Protein AF-A0A257AKI6-F1 (afdb_monomer_lite)

Sequence (341 aa):
MKEGALSKYMDMQNKNEVYEANFSKIDEIPMLLRESERMDKILLARGKKWIKIVGNIFSFRNILKLFKLSGKRQLIEKLSEDVRIKPEVLEGSLNEYYPRKLHISQLPVPKYYKEDAGPYLTTSIVTAKDPDTGFQNFSFHRILLKEEFGVIRIVEGRHLHQIYRKYQKKGKDMPVIIGIGWEPILQISAAMRPSYGVSELEIAGGLMGRPVPVIKDSDIMIPVSGEIVLKGYIKIDRYDDEWMTDILQLRDRKRRQPLFEIEEIRGVENPLFQVLLPGGQEHKNLMGIPVLPKIWNELQNQGIQVEDIHLTGGSGGWLHVAVAIEKLRDTDGKTTILSVF

Radius of gyration: 19.85 Å; chains: 1; bounding box: 50×42×60 Å

Secondary structure (DSSP, 8-state):
----HHHHHHHTS-GGGEEEEEESSGGGHHHHHHHHHHTT-EEEEEESSSPEEEE-TT-HHHHHHHHT-SSHHHHHHHHH-----PPEE-SS-HHHHS-EEE-GGGS-----STTSSS-EEEEEEEEEE-TTT--EEEEEEEEEE-SSEEEE---TTSHHHHHHHHHHHHT--EEEEEEES--HHHHHHHHS-PPTT--HHHHHHHHHTSPPEEEEETTEEEETT-SEEEEEEEEEEEEEEE--B-TTSPBPPPEEEEEEEEEEEEE-SS-EEE---TTSHHHHHHHHGGGHHHHHHHHHHTT-EEEEEEE-GGGTTTS-EEEEEE--STTHHHHHHHHH-

Structure (mmCIF, N/CA/C/O backbone):
data_AF-A0A257AKI6-F1
#
_entry.id   AF-A0A257AKI6-F1
#
loop_
_atom_site.group_PDB
_atom_site.id
_atom_site.type_symbol
_atom_site.label_atom_id
_atom_site.label_alt_id
_atom_site.label_comp_id
_atom_site.label_asym_id
_atom_site.label_entity_id
_atom_site.label_seq_id
_atom_site.pdbx_PDB_ins_code
_atom_site.Cartn_x
_atom_site.Cartn_y
_atom_site.Cartn_z
_atom_site.occupancy
_atom_site.B_iso_or_equiv
_atom_site.auth_seq_id
_atom_site.auth_comp_id
_atom_site.auth_asym_id
_atom_site.auth_atom_id
_atom_site.pdbx_PDB_model_num
ATOM 1 N N . MET A 1 1 ? 4.124 -8.589 24.385 1.00 54.81 1 MET A N 1
ATOM 2 C CA . MET A 1 1 ? 3.132 -7.696 23.743 1.00 54.81 1 MET A CA 1
ATOM 3 C C . MET A 1 1 ? 3.179 -7.947 22.248 1.00 54.81 1 MET A C 1
ATOM 5 O O . MET A 1 1 ? 4.273 -8.161 21.740 1.00 54.81 1 MET A O 1
ATOM 9 N N . LYS A 1 2 ? 2.034 -8.006 21.557 1.00 71.00 2 LYS A N 1
ATOM 10 C CA . LYS A 1 2 ? 2.044 -8.123 20.094 1.00 71.00 2 LYS A CA 1
ATOM 11 C C . LYS A 1 2 ? 2.416 -6.765 19.513 1.00 71.00 2 LYS A C 1
ATOM 13 O O . LYS A 1 2 ? 1.755 -5.770 19.788 1.00 71.00 2 LYS A O 1
ATOM 18 N N . GLU A 1 3 ? 3.526 -6.742 18.797 1.00 84.50 3 GLU A N 1
ATOM 19 C CA . GLU A 1 3 ? 4.102 -5.559 18.172 1.00 84.50 3 GLU A CA 1
ATOM 20 C C . GLU A 1 3 ? 3.913 -5.651 16.655 1.00 84.50 3 GLU A C 1
ATOM 22 O O . GLU A 1 3 ? 4.131 -6.724 16.074 1.00 84.50 3 GLU A O 1
ATOM 27 N N . GLY A 1 4 ? 3.502 -4.544 16.032 1.00 88.81 4 GLY A N 1
ATOM 28 C CA . GLY A 1 4 ? 3.275 -4.466 14.592 1.00 88.81 4 GLY A CA 1
ATOM 29 C C . GLY A 1 4 ? 4.577 -4.550 13.790 1.00 88.81 4 GLY A C 1
ATOM 30 O O . GLY A 1 4 ? 5.669 -4.277 14.293 1.00 88.81 4 GLY A O 1
ATOM 31 N N . ALA A 1 5 ? 4.492 -4.973 12.527 1.00 90.19 5 ALA A N 1
ATOM 32 C CA . ALA A 1 5 ? 5.667 -5.125 11.668 1.00 90.19 5 ALA A CA 1
ATOM 33 C C . ALA A 1 5 ? 6.364 -3.800 11.406 1.00 90.19 5 ALA A C 1
ATOM 35 O O . ALA A 1 5 ? 7.581 -3.788 11.239 1.00 90.19 5 ALA A O 1
ATOM 36 N N . LEU A 1 6 ? 5.614 -2.702 11.343 1.00 92.38 6 LEU A N 1
ATOM 37 C CA . LEU A 1 6 ? 6.208 -1.406 11.079 1.00 92.38 6 LEU A CA 1
ATOM 38 C C . LEU A 1 6 ? 6.980 -0.896 12.298 1.00 92.38 6 LEU A C 1
ATOM 40 O O . LEU A 1 6 ? 8.058 -0.341 12.133 1.00 92.38 6 LEU A O 1
ATOM 44 N N . SER A 1 7 ? 6.493 -1.167 13.507 1.00 93.38 7 SER A N 1
ATOM 45 C CA . SER A 1 7 ? 7.198 -0.917 14.767 1.00 93.38 7 SER A CA 1
ATOM 46 C C . SER A 1 7 ? 8.514 -1.697 14.814 1.00 93.38 7 SER A C 1
ATOM 48 O O . SER A 1 7 ? 9.576 -1.092 14.939 1.00 93.38 7 SER A O 1
ATOM 50 N N . LYS A 1 8 ? 8.476 -3.005 14.519 1.00 92.94 8 LYS A N 1
ATOM 51 C CA . LYS A 1 8 ? 9.690 -3.834 14.392 1.00 92.94 8 LYS A CA 1
ATOM 52 C C . LYS A 1 8 ? 10.643 -3.323 13.315 1.00 92.94 8 LYS A C 1
ATOM 54 O O . LYS A 1 8 ? 11.855 -3.324 13.502 1.00 92.94 8 LYS A O 1
ATOM 59 N N . TYR A 1 9 ? 10.107 -2.890 12.174 1.00 93.56 9 TYR A N 1
ATOM 60 C CA . TYR A 1 9 ? 10.905 -2.304 11.102 1.00 93.56 9 TYR A CA 1
ATOM 61 C C . TYR A 1 9 ? 11.599 -1.020 11.564 1.00 93.56 9 TYR A C 1
ATOM 63 O O . TYR A 1 9 ? 12.777 -0.840 11.261 1.00 93.56 9 TYR A O 1
ATOM 71 N N . MET A 1 10 ? 10.903 -0.158 12.312 1.00 94.56 10 MET A N 1
ATOM 72 C CA . MET A 1 10 ? 11.463 1.075 12.867 1.00 94.56 10 MET A CA 1
ATOM 73 C C . MET A 1 10 ? 12.567 0.805 13.892 1.00 94.56 10 MET A C 1
ATOM 75 O O . MET A 1 10 ? 13.584 1.494 13.861 1.00 94.56 10 MET A O 1
ATOM 79 N N . ASP A 1 11 ? 12.419 -0.224 14.727 1.00 92.25 11 ASP A N 1
ATOM 80 C CA . ASP A 1 11 ? 13.434 -0.628 15.710 1.00 92.25 11 ASP A CA 1
ATOM 81 C C . ASP A 1 11 ? 14.745 -1.105 15.065 1.00 92.25 11 ASP A C 1
ATOM 83 O O . ASP A 1 11 ? 15.816 -1.007 15.665 1.00 92.25 11 ASP A O 1
ATOM 87 N N . MET A 1 12 ? 14.684 -1.579 13.818 1.00 91.50 12 MET A N 1
ATOM 88 C CA . MET A 1 12 ? 15.859 -1.977 13.038 1.00 91.50 12 MET A CA 1
ATOM 89 C C . MET A 1 12 ? 16.562 -0.801 12.338 1.00 91.50 12 MET A C 1
ATOM 91 O O . MET A 1 12 ? 17.633 -1.002 11.761 1.00 91.50 12 MET A O 1
ATOM 95 N N . GLN A 1 13 ? 15.982 0.405 12.330 1.00 93.38 13 GLN A N 1
ATOM 96 C CA . GLN A 1 13 ? 16.559 1.541 11.607 1.00 93.38 13 GLN A CA 1
ATOM 97 C C . GLN A 1 13 ? 17.661 2.235 12.409 1.00 93.38 13 GLN A C 1
ATOM 99 O O . GLN A 1 13 ? 17.563 2.454 13.617 1.00 93.38 13 GLN A O 1
ATOM 104 N N . ASN A 1 14 ? 18.704 2.682 11.707 1.00 92.06 14 ASN A N 1
ATOM 105 C CA . ASN A 1 14 ? 19.710 3.554 12.304 1.00 92.06 14 ASN A CA 1
ATOM 106 C C . ASN A 1 14 ? 19.086 4.910 12.655 1.00 92.06 14 ASN A C 1
ATOM 108 O O . ASN A 1 14 ? 18.425 5.523 11.819 1.00 92.06 14 ASN A O 1
ATOM 112 N N . LYS A 1 15 ? 19.397 5.460 13.836 1.00 89.88 15 LYS A N 1
ATOM 113 C CA . LYS A 1 15 ? 18.887 6.782 14.262 1.00 89.88 15 LYS A CA 1
ATOM 114 C C . LYS A 1 15 ? 19.169 7.902 13.254 1.00 89.88 15 LYS A C 1
ATOM 116 O O . LYS A 1 15 ? 18.351 8.795 13.083 1.00 89.88 15 LYS A O 1
ATOM 121 N N . ASN A 1 16 ? 20.299 7.842 12.547 1.00 93.06 16 ASN A N 1
ATOM 122 C CA . ASN A 1 16 ? 20.655 8.840 11.533 1.00 93.06 16 ASN A CA 1
ATOM 123 C C . ASN A 1 16 ? 19.755 8.796 10.286 1.00 93.06 16 ASN A C 1
ATOM 125 O O . ASN A 1 16 ? 19.699 9.782 9.553 1.00 93.06 16 ASN A O 1
ATOM 129 N N . GLU A 1 17 ? 19.046 7.691 10.059 1.00 94.25 17 GLU A N 1
ATOM 130 C CA . GLU A 1 17 ? 18.147 7.467 8.919 1.00 94.25 17 GLU A CA 1
ATOM 131 C C . GLU A 1 17 ? 16.695 7.845 9.232 1.00 94.25 17 GLU A C 1
ATOM 133 O O . GLU A 1 17 ? 15.853 7.862 8.333 1.00 94.25 17 GLU A O 1
ATOM 138 N N . VAL A 1 18 ? 16.412 8.187 10.491 1.00 97.62 18 VAL A N 1
ATOM 139 C CA . VAL A 1 18 ? 15.093 8.588 10.970 1.00 97.62 18 VAL A CA 1
ATOM 140 C C . VAL A 1 18 ? 15.100 10.085 11.272 1.00 97.62 18 VAL A C 1
ATOM 142 O O . VAL A 1 18 ? 16.004 10.619 11.915 1.00 97.62 18 VAL A O 1
ATOM 145 N N . TYR A 1 19 ? 14.090 10.786 10.774 1.00 98.00 19 TYR A N 1
ATOM 146 C CA . TYR A 1 19 ? 13.766 12.150 11.153 1.00 98.00 19 TYR A CA 1
ATOM 147 C C . TYR A 1 19 ? 12.660 12.103 12.208 1.00 98.00 19 TYR A C 1
ATOM 149 O O . TYR A 1 19 ? 11.496 11.841 11.897 1.00 98.00 19 TYR A O 1
ATOM 157 N N . GLU A 1 20 ? 13.043 12.317 13.466 1.00 97.69 20 GLU A N 1
ATOM 158 C CA . GLU A 1 20 ? 12.093 12.419 14.571 1.00 97.69 20 GLU A CA 1
ATOM 159 C C . GLU A 1 20 ? 11.522 13.836 14.662 1.00 97.69 20 GLU A C 1
ATOM 161 O O . GLU A 1 20 ? 12.267 14.815 14.731 1.00 97.69 20 GLU A O 1
ATOM 166 N N . ALA A 1 21 ? 10.195 13.942 14.696 1.00 97.81 21 ALA A N 1
ATOM 167 C CA . ALA A 1 21 ? 9.491 15.217 14.755 1.00 97.81 21 ALA A CA 1
ATOM 168 C C . ALA A 1 21 ? 8.314 15.185 15.738 1.00 97.81 21 ALA A C 1
ATOM 170 O O . ALA A 1 21 ? 7.851 14.130 16.181 1.00 97.81 21 ALA A O 1
ATOM 171 N N . ASN A 1 22 ? 7.790 16.365 16.058 1.00 97.31 22 ASN A N 1
ATOM 172 C CA . ASN A 1 22 ? 6.522 16.515 16.761 1.00 97.31 22 ASN A CA 1
ATOM 173 C C . ASN A 1 22 ? 5.585 17.375 15.917 1.00 97.31 22 ASN A C 1
ATOM 175 O O . ASN A 1 22 ? 6.050 18.274 15.223 1.00 97.31 22 ASN A O 1
ATOM 179 N N . PHE A 1 23 ? 4.281 17.129 16.015 1.00 96.31 23 PHE A N 1
ATOM 180 C CA . PHE A 1 23 ? 3.265 17.972 15.388 1.00 96.31 23 PHE A CA 1
ATOM 181 C C . PHE A 1 23 ? 2.175 18.345 16.389 1.00 96.31 23 PHE A C 1
ATOM 183 O O . PHE A 1 23 ? 1.808 17.558 17.271 1.00 96.31 23 PHE A O 1
ATOM 190 N N . SER A 1 24 ? 1.656 19.565 16.257 1.00 94.62 24 SER A N 1
ATOM 191 C CA . SER A 1 24 ? 0.560 20.062 17.102 1.00 94.62 24 SER A CA 1
ATOM 192 C C . SER A 1 24 ? -0.791 19.990 16.399 1.00 94.62 24 SER A C 1
ATOM 194 O O . SER A 1 24 ? -1.814 19.800 17.061 1.00 94.62 24 SER A O 1
ATOM 196 N N . LYS A 1 25 ? -0.799 20.107 15.069 1.00 95.06 25 LYS A N 1
ATOM 197 C CA . LYS A 1 25 ? -1.972 19.965 14.202 1.00 95.06 25 LYS A CA 1
ATOM 198 C C . LYS A 1 25 ? -1.713 18.902 13.139 1.00 95.06 25 LYS A C 1
ATOM 200 O O . LYS A 1 25 ? -0.609 18.793 12.620 1.00 95.06 25 LYS A O 1
ATOM 205 N N . ILE A 1 26 ? -2.753 18.149 12.786 1.00 95.31 26 ILE A N 1
ATOM 206 C CA . ILE A 1 26 ? -2.694 17.126 11.730 1.00 95.31 26 ILE A CA 1
ATOM 207 C C . ILE A 1 26 ? -2.246 17.730 10.382 1.00 95.31 26 ILE A C 1
ATOM 209 O O . ILE A 1 26 ? -1.505 17.092 9.641 1.00 95.31 26 ILE A O 1
ATOM 213 N N . ASP A 1 27 ? -2.623 18.977 10.093 1.00 94.75 27 ASP A N 1
ATOM 214 C CA . ASP A 1 27 ? -2.279 19.660 8.836 1.00 94.75 27 ASP A CA 1
ATOM 215 C C . ASP A 1 27 ? -0.772 19.960 8.680 1.00 94.75 27 ASP A C 1
ATOM 217 O O . ASP A 1 27 ? -0.329 20.339 7.600 1.00 94.75 27 ASP A O 1
ATOM 221 N N . GLU A 1 28 ? 0.038 19.772 9.730 1.00 96.94 28 GLU A N 1
ATOM 222 C CA . GLU A 1 28 ? 1.505 19.882 9.665 1.00 96.94 28 GLU A CA 1
ATOM 223 C C . GLU A 1 28 ? 2.150 18.624 9.044 1.00 96.94 28 GLU A C 1
ATOM 225 O O . GLU A 1 28 ? 3.264 18.682 8.521 1.00 96.94 28 GLU A O 1
ATOM 230 N N . ILE A 1 29 ? 1.450 17.481 9.058 1.00 98.00 29 ILE A N 1
ATOM 231 C CA . ILE A 1 29 ? 1.978 16.179 8.616 1.00 98.00 29 ILE A CA 1
ATOM 232 C C . ILE A 1 29 ? 2.487 16.200 7.162 1.00 98.00 29 ILE A C 1
ATOM 234 O O . ILE A 1 29 ? 3.593 15.706 6.928 1.00 98.00 29 ILE A O 1
ATOM 238 N N . PRO A 1 30 ? 1.768 16.774 6.172 1.00 97.81 30 PRO A N 1
ATOM 239 C CA . PRO A 1 30 ? 2.257 16.827 4.793 1.00 97.81 30 PRO A CA 1
ATOM 240 C C . PRO A 1 30 ? 3.581 17.589 4.647 1.00 97.81 30 PRO A C 1
ATOM 242 O O . PRO A 1 30 ? 4.422 17.209 3.830 1.00 97.81 30 PRO A O 1
ATOM 245 N N . MET A 1 31 ? 3.800 18.632 5.458 1.00 97.75 31 MET A N 1
ATOM 246 C CA . MET A 1 31 ? 5.064 19.374 5.466 1.00 97.75 31 MET A CA 1
ATOM 247 C C . MET A 1 31 ? 6.199 18.530 6.046 1.00 97.75 31 MET A C 1
ATOM 249 O O . MET A 1 31 ? 7.247 18.425 5.414 1.00 97.75 31 MET A O 1
ATOM 253 N N . LEU A 1 32 ? 5.969 17.847 7.172 1.00 98.31 32 LEU A N 1
ATOM 254 C CA . LEU A 1 32 ? 6.959 16.945 7.777 1.00 98.31 32 LEU A CA 1
ATOM 255 C C . LEU A 1 32 ? 7.347 15.790 6.839 1.00 98.31 32 LEU A C 1
ATOM 257 O O . LEU A 1 32 ? 8.514 15.396 6.764 1.00 98.31 32 LEU A O 1
ATOM 261 N N . LEU A 1 33 ? 6.382 15.262 6.079 1.00 98.06 33 LEU A N 1
ATOM 262 C CA . LEU A 1 33 ? 6.648 14.274 5.032 1.00 98.06 33 LEU A CA 1
ATOM 263 C C . LEU A 1 33 ? 7.533 14.855 3.928 1.00 98.06 33 LEU A C 1
ATOM 265 O O . LEU A 1 33 ? 8.487 14.212 3.502 1.00 98.06 33 LEU A O 1
ATOM 269 N N . ARG A 1 34 ? 7.269 16.086 3.481 1.00 97.31 34 ARG A N 1
ATOM 270 C CA . ARG A 1 34 ? 8.105 16.731 2.462 1.00 97.31 34 ARG A CA 1
ATOM 271 C C . ARG A 1 34 ? 9.520 17.018 2.969 1.00 97.31 34 ARG A C 1
ATOM 273 O O . ARG A 1 34 ? 10.477 16.883 2.211 1.00 97.31 34 ARG A O 1
ATOM 280 N N . GLU A 1 35 ? 9.662 17.428 4.223 1.00 97.81 35 GLU A N 1
ATOM 281 C CA . GLU A 1 35 ? 10.958 17.711 4.844 1.00 97.81 35 GLU A CA 1
ATOM 282 C C . GLU A 1 35 ? 11.801 16.445 4.999 1.00 97.81 35 GLU A C 1
ATOM 284 O O . GLU A 1 35 ? 12.939 16.414 4.537 1.00 97.81 35 GLU A O 1
ATOM 289 N N . SER A 1 36 ? 11.232 15.379 5.566 1.00 97.69 36 SER A N 1
ATOM 290 C CA . SER A 1 36 ? 11.922 14.086 5.699 1.00 97.69 36 SER A CA 1
ATOM 291 C C . SER A 1 36 ? 12.304 13.472 4.350 1.00 97.69 36 SER A C 1
ATOM 293 O O . SER A 1 36 ? 13.397 12.924 4.218 1.00 97.69 36 SER A O 1
ATOM 295 N N . GLU A 1 37 ? 11.464 13.633 3.325 1.00 95.44 37 GLU A N 1
ATOM 296 C CA . GLU A 1 37 ? 11.769 13.209 1.955 1.00 95.44 37 GLU A CA 1
ATOM 297 C C . GLU A 1 37 ? 13.006 13.931 1.400 1.00 95.44 37 GLU A C 1
ATOM 299 O O . GLU A 1 37 ? 13.898 13.287 0.852 1.00 95.44 37 GLU A O 1
ATOM 304 N N . ARG A 1 38 ? 13.110 15.255 1.591 1.00 95.81 38 ARG A N 1
ATOM 305 C CA . ARG A 1 38 ? 14.289 16.043 1.174 1.00 95.81 38 ARG A CA 1
ATOM 306 C C . ARG A 1 38 ? 15.570 15.628 1.898 1.00 95.81 38 ARG A C 1
ATOM 308 O O . ARG A 1 38 ? 16.656 15.837 1.367 1.00 95.81 38 ARG A O 1
ATOM 315 N N . MET A 1 39 ? 15.443 15.065 3.097 1.00 95.69 39 MET A N 1
ATOM 316 C CA . MET A 1 39 ? 16.563 14.540 3.878 1.00 95.69 39 MET A CA 1
ATOM 317 C C . MET A 1 39 ? 16.919 13.086 3.521 1.00 95.69 39 MET A C 1
ATOM 319 O O . MET A 1 39 ? 17.892 12.574 4.071 1.00 95.69 39 MET A O 1
ATOM 323 N N . ASP A 1 40 ? 16.141 12.412 2.660 1.00 95.00 40 ASP A N 1
ATOM 324 C CA . ASP A 1 40 ? 16.186 10.953 2.447 1.00 95.00 40 ASP A CA 1
ATOM 325 C C . ASP A 1 40 ? 16.136 10.181 3.784 1.00 95.00 40 ASP A C 1
ATOM 327 O O . ASP A 1 40 ? 16.962 9.309 4.089 1.00 95.00 40 ASP A O 1
ATOM 331 N N . LYS A 1 41 ? 15.168 10.553 4.632 1.00 97.31 41 LYS A N 1
ATOM 332 C CA . LYS A 1 41 ? 14.932 9.949 5.949 1.00 97.31 41 LYS A CA 1
ATOM 333 C C . LYS A 1 41 ? 13.503 9.454 6.099 1.00 97.31 41 LYS A C 1
ATOM 335 O O . LYS A 1 41 ? 12.565 10.017 5.539 1.00 97.31 41 LYS A O 1
ATOM 340 N N . ILE A 1 42 ? 13.353 8.427 6.926 1.00 98.06 42 ILE A N 1
ATOM 341 C CA . ILE A 1 42 ? 12.050 7.954 7.386 1.00 98.06 42 ILE A CA 1
ATOM 342 C C . ILE A 1 42 ? 11.509 8.973 8.388 1.00 98.06 42 ILE A C 1
ATOM 344 O O . ILE A 1 42 ? 12.216 9.351 9.320 1.00 98.06 42 ILE A O 1
ATOM 348 N N . LEU A 1 43 ? 10.267 9.417 8.224 1.00 98.50 43 LEU A N 1
ATOM 349 C CA . LEU A 1 43 ? 9.604 10.260 9.216 1.00 98.50 43 LEU A CA 1
ATOM 350 C C . LEU A 1 43 ? 9.125 9.395 10.381 1.00 98.50 43 LEU A C 1
ATOM 352 O O . LEU A 1 43 ? 8.423 8.415 10.153 1.00 98.50 43 LEU A O 1
ATOM 356 N N . LEU A 1 44 ? 9.407 9.810 11.614 1.00 98.25 44 LEU A N 1
ATOM 357 C CA . LEU A 1 44 ? 8.719 9.331 12.811 1.00 98.25 44 LEU A CA 1
ATOM 358 C C . LEU A 1 44 ? 8.222 10.544 13.597 1.00 98.25 44 LEU A C 1
ATOM 360 O O . LEU A 1 44 ? 9.012 11.233 14.239 1.00 98.25 44 LEU A O 1
ATOM 364 N N . ALA A 1 45 ? 6.919 10.820 13.558 1.00 97.94 45 ALA A N 1
ATOM 365 C CA . ALA A 1 45 ? 6.370 12.019 14.188 1.00 97.94 45 ALA A CA 1
ATOM 366 C C . ALA A 1 45 ? 5.372 11.705 15.302 1.00 97.94 45 ALA A C 1
ATOM 368 O O . ALA A 1 45 ? 4.560 10.780 15.207 1.00 97.94 45 ALA A O 1
ATOM 369 N N . ARG A 1 46 ? 5.420 12.497 16.375 1.00 96.56 46 ARG A N 1
ATOM 370 C CA . ARG A 1 46 ? 4.560 12.331 17.552 1.00 96.56 46 ARG A CA 1
ATOM 371 C C . ARG A 1 46 ? 3.619 13.520 17.709 1.00 96.56 46 ARG A C 1
ATOM 373 O O . ARG A 1 46 ? 4.043 14.672 17.692 1.00 96.56 46 ARG A O 1
ATOM 380 N N . GLY A 1 47 ? 2.343 13.227 17.920 1.00 91.75 47 GLY A N 1
ATOM 381 C CA . GLY A 1 47 ? 1.338 14.210 18.306 1.00 91.75 47 GLY A CA 1
ATOM 382 C C . GLY A 1 47 ? 0.778 13.873 19.685 1.00 91.75 47 GLY A C 1
ATOM 383 O O . GLY A 1 47 ? 0.666 12.703 20.039 1.00 91.75 47 GLY A O 1
ATOM 384 N N . LYS A 1 48 ? 0.416 14.879 20.491 1.00 85.94 48 LYS A N 1
ATOM 385 C CA . LYS A 1 48 ? -0.012 14.656 21.891 1.00 85.94 48 LYS A CA 1
ATOM 386 C C . LYS A 1 48 ? -1.286 13.813 22.032 1.00 85.94 48 LYS A C 1
ATOM 388 O O . LYS A 1 48 ? -1.450 13.135 23.038 1.00 85.94 48 LYS A O 1
ATOM 393 N N . LYS A 1 49 ? -2.204 13.908 21.065 1.00 89.44 49 LYS A N 1
ATOM 394 C CA . LYS A 1 49 ? -3.542 13.288 21.116 1.00 89.44 49 LYS A CA 1
ATOM 395 C C . LYS A 1 49 ? -3.717 12.121 20.145 1.00 89.44 49 LYS A C 1
ATOM 397 O O . LYS A 1 49 ? -4.756 11.469 20.168 1.00 89.44 49 LYS A O 1
ATOM 402 N N . TRP A 1 50 ? -2.729 11.885 19.289 1.00 93.31 50 TRP A N 1
ATOM 403 C CA . TRP A 1 50 ? -2.851 10.983 18.154 1.00 93.31 50 TRP A CA 1
ATOM 404 C C . TRP A 1 50 ? -1.856 9.844 18.250 1.00 93.31 50 TRP A C 1
ATOM 406 O O . TRP A 1 50 ? -0.826 9.936 18.919 1.00 93.31 50 TRP A O 1
ATOM 416 N N . ILE A 1 51 ? -2.171 8.772 17.534 1.00 95.88 51 ILE A N 1
ATOM 417 C CA . ILE A 1 51 ? -1.219 7.701 17.269 1.00 95.88 51 ILE A CA 1
ATOM 418 C C . ILE A 1 51 ? 0.025 8.301 16.587 1.00 95.88 51 ILE A C 1
ATOM 420 O O . ILE A 1 51 ? -0.078 9.263 15.823 1.00 95.88 51 ILE A O 1
ATOM 424 N N . LYS A 1 52 ? 1.215 7.770 16.892 1.00 96.94 52 LYS A N 1
ATOM 425 C CA . LYS A 1 52 ? 2.453 8.213 16.233 1.00 96.94 52 LYS A CA 1
ATOM 426 C C . LYS A 1 52 ? 2.366 7.915 14.742 1.00 96.94 52 LYS A C 1
ATOM 428 O O . LYS A 1 52 ? 1.859 6.862 14.363 1.00 96.94 52 LYS A O 1
ATOM 433 N N . ILE A 1 53 ? 2.894 8.808 13.916 1.00 97.94 53 ILE A N 1
ATOM 434 C CA . ILE A 1 53 ? 2.930 8.598 12.472 1.00 97.94 53 ILE A CA 1
ATOM 435 C C . ILE A 1 53 ? 4.302 8.157 12.001 1.00 97.94 53 ILE A C 1
ATOM 437 O O . ILE A 1 53 ? 5.324 8.526 12.583 1.00 97.94 53 ILE A O 1
ATOM 441 N N . VAL A 1 54 ? 4.301 7.424 10.899 1.00 98.19 54 VAL A N 1
ATOM 442 C CA . VAL A 1 54 ? 5.502 7.030 10.169 1.00 98.19 54 VAL A CA 1
ATOM 443 C C . VAL A 1 54 ? 5.257 7.180 8.672 1.00 98.19 54 VAL A C 1
ATOM 445 O O . VAL A 1 54 ? 4.155 6.919 8.199 1.00 98.19 54 VAL A O 1
ATOM 448 N N . GLY A 1 55 ? 6.256 7.619 7.918 1.00 97.75 55 GLY A N 1
ATOM 449 C CA . GLY A 1 55 ? 6.148 7.774 6.466 1.00 97.75 55 GLY A CA 1
ATOM 450 C C . GLY A 1 55 ? 7.512 7.848 5.800 1.00 97.75 55 GLY A C 1
ATOM 451 O O . GLY A 1 55 ? 8.533 7.862 6.489 1.00 97.75 55 GLY A O 1
ATOM 452 N N . ASN A 1 56 ? 7.543 7.893 4.469 1.00 97.06 56 ASN A N 1
ATOM 453 C CA . ASN A 1 56 ? 8.772 7.828 3.672 1.00 97.06 56 ASN A CA 1
ATOM 454 C C . ASN A 1 56 ? 9.602 6.558 3.935 1.00 97.06 56 ASN A C 1
ATOM 456 O O . ASN A 1 56 ? 10.835 6.581 3.894 1.00 97.06 56 ASN A O 1
ATOM 460 N N . ILE A 1 57 ? 8.937 5.427 4.185 1.00 96.50 57 ILE A N 1
ATOM 461 C CA . ILE A 1 57 ? 9.611 4.141 4.395 1.00 96.50 57 ILE A CA 1
ATOM 462 C C . ILE A 1 57 ? 10.073 3.525 3.072 1.00 96.50 57 ILE A C 1
ATOM 464 O O . ILE A 1 57 ? 11.090 2.839 3.053 1.00 96.50 57 ILE A O 1
ATOM 468 N N . PHE A 1 58 ? 9.417 3.845 1.951 1.00 96.81 58 PHE A N 1
ATOM 469 C CA . PHE A 1 58 ? 9.778 3.339 0.619 1.00 96.81 58 PHE A CA 1
ATOM 470 C C . PHE A 1 58 ? 10.598 4.324 -0.226 1.00 96.81 58 PHE A C 1
ATOM 472 O O . PHE A 1 58 ? 10.330 4.535 -1.414 1.00 96.81 58 PHE A O 1
ATOM 479 N N . SER A 1 59 ? 11.647 4.920 0.351 1.00 94.88 59 SER A N 1
ATOM 480 C CA . SER A 1 59 ? 12.708 5.510 -0.476 1.00 94.88 59 SER A CA 1
ATOM 481 C C . SER A 1 59 ? 13.443 4.404 -1.252 1.00 94.88 59 SER A C 1
ATOM 483 O O . SER A 1 59 ? 13.468 3.248 -0.825 1.00 94.88 59 SER A O 1
ATOM 485 N N . PHE A 1 60 ? 14.050 4.727 -2.400 1.00 94.00 60 PHE A N 1
ATOM 486 C CA . PHE A 1 60 ? 14.744 3.721 -3.218 1.00 94.00 60 PHE A CA 1
AT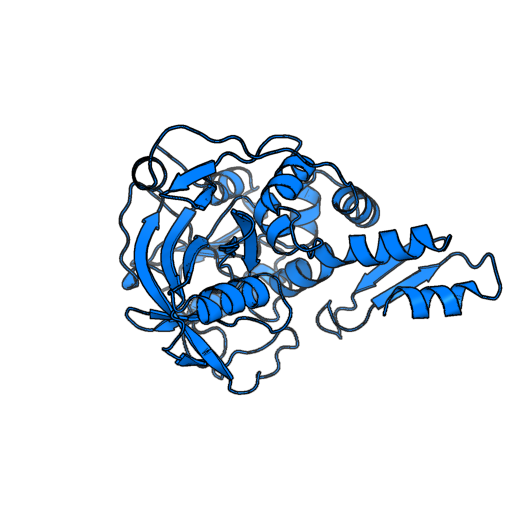OM 487 C C . PHE A 1 60 ? 15.845 3.006 -2.417 1.00 94.00 60 PHE A C 1
ATOM 489 O O . PHE A 1 60 ? 15.951 1.781 -2.447 1.00 94.00 60 PHE A O 1
ATOM 496 N N . ARG A 1 61 ? 16.595 3.769 -1.610 1.00 94.56 61 ARG A N 1
ATOM 497 C CA . ARG A 1 61 ? 17.599 3.250 -0.675 1.00 94.56 61 ARG A CA 1
ATOM 498 C C . ARG A 1 61 ? 16.993 2.258 0.319 1.00 94.56 61 ARG A C 1
ATOM 500 O O . ARG A 1 61 ? 17.567 1.199 0.557 1.00 94.56 61 ARG A O 1
ATOM 507 N N . ASN A 1 62 ? 15.850 2.596 0.908 1.00 95.38 62 ASN A N 1
ATOM 508 C CA . ASN A 1 62 ? 15.205 1.747 1.905 1.00 95.38 62 ASN A CA 1
ATOM 509 C C . ASN A 1 62 ? 14.647 0.461 1.279 1.00 95.38 62 ASN A C 1
ATOM 511 O O . ASN A 1 62 ? 14.747 -0.596 1.893 1.00 95.38 62 ASN A O 1
ATOM 515 N N . ILE A 1 63 ? 14.147 0.517 0.039 1.00 96.50 63 ILE A N 1
ATOM 516 C CA . ILE A 1 63 ? 13.732 -0.677 -0.713 1.00 96.50 63 ILE A CA 1
ATOM 517 C C . ILE A 1 63 ? 14.929 -1.603 -0.958 1.00 96.50 63 ILE A C 1
ATOM 519 O O . ILE A 1 63 ? 14.839 -2.797 -0.686 1.00 96.50 63 ILE A O 1
ATOM 523 N N . LEU A 1 64 ? 16.073 -1.070 -1.402 1.00 96.56 64 LEU A N 1
ATOM 524 C CA . LEU A 1 64 ? 17.290 -1.876 -1.558 1.00 96.56 64 LEU A CA 1
ATOM 525 C C . LEU A 1 64 ? 17.709 -2.531 -0.235 1.00 96.56 64 LEU A C 1
ATOM 527 O O . LEU A 1 64 ? 18.005 -3.723 -0.209 1.00 96.56 64 LEU A O 1
ATOM 531 N N . LYS A 1 65 ? 17.659 -1.790 0.879 1.00 94.88 65 LYS A N 1
ATOM 532 C CA . LYS A 1 65 ? 17.957 -2.319 2.220 1.00 94.88 65 LYS A CA 1
ATOM 533 C C . LYS A 1 65 ? 16.996 -3.421 2.661 1.00 94.88 65 LYS A C 1
ATOM 535 O O . LYS A 1 65 ? 17.461 -4.416 3.209 1.00 94.88 65 LYS A O 1
ATOM 540 N N . LEU A 1 66 ? 15.693 -3.273 2.401 1.00 94.69 66 LEU A N 1
ATOM 541 C CA . LEU A 1 66 ? 14.680 -4.289 2.717 1.00 94.69 66 LEU A CA 1
ATOM 542 C C . LEU A 1 66 ? 15.030 -5.647 2.097 1.00 94.69 66 LEU A C 1
ATOM 544 O O . LEU A 1 66 ? 14.902 -6.674 2.758 1.00 94.69 66 LEU A O 1
ATOM 548 N N . PHE A 1 67 ? 15.533 -5.640 0.861 1.00 95.56 67 PHE A N 1
ATOM 549 C CA . PHE A 1 67 ? 15.951 -6.849 0.149 1.00 95.56 67 PHE A CA 1
ATOM 550 C C . PHE A 1 67 ? 17.444 -7.183 0.294 1.00 95.56 67 PHE A C 1
ATOM 552 O O . PHE A 1 67 ? 17.889 -8.193 -0.244 1.00 95.56 67 PHE A O 1
ATOM 559 N N . LYS A 1 68 ? 18.219 -6.370 1.027 1.00 95.75 68 LYS A N 1
ATOM 560 C CA . LYS A 1 68 ? 19.683 -6.485 1.169 1.00 95.75 68 LYS A CA 1
ATOM 561 C C . LYS A 1 68 ? 20.427 -6.463 -0.178 1.00 95.75 68 LYS A C 1
ATOM 563 O O . LYS A 1 68 ? 21.364 -7.227 -0.390 1.00 95.75 68 LYS A O 1
ATOM 568 N N . LEU A 1 69 ? 20.004 -5.583 -1.081 1.00 97.00 69 LEU A N 1
ATOM 569 C CA . LEU A 1 69 ? 20.538 -5.444 -2.438 1.00 97.00 69 LEU A CA 1
ATOM 570 C C . LEU A 1 69 ? 21.400 -4.186 -2.573 1.00 97.00 69 LEU A C 1
ATOM 572 O O . LEU A 1 69 ? 21.234 -3.224 -1.822 1.00 97.00 69 LEU A O 1
ATOM 576 N N . SER A 1 70 ? 22.302 -4.172 -3.555 1.00 95.06 70 SER A N 1
ATOM 577 C CA . SER A 1 70 ? 23.215 -3.047 -3.798 1.00 95.06 70 SER A CA 1
ATOM 578 C C . SER A 1 70 ? 22.784 -2.135 -4.947 1.00 95.06 70 SER A C 1
ATOM 580 O O . SER A 1 70 ? 23.301 -1.024 -5.066 1.00 95.06 70 SER A O 1
ATOM 582 N N . GLY A 1 71 ? 21.833 -2.555 -5.787 1.00 95.12 71 GLY A N 1
ATOM 583 C CA . GLY A 1 71 ? 21.459 -1.771 -6.960 1.00 95.12 71 GLY A CA 1
ATOM 584 C C . GLY A 1 71 ? 20.135 -2.147 -7.615 1.00 95.12 71 GLY A C 1
ATOM 585 O O . GLY A 1 71 ? 19.507 -3.160 -7.309 1.00 95.12 71 GLY A O 1
ATOM 586 N N . LYS A 1 72 ? 19.723 -1.296 -8.561 1.00 93.56 72 LYS A N 1
ATOM 587 C CA . LYS A 1 72 ? 18.434 -1.381 -9.263 1.00 93.56 72 LYS A CA 1
ATOM 588 C C . LYS A 1 72 ? 18.252 -2.687 -10.034 1.00 93.56 72 LYS A C 1
ATOM 590 O O . LYS A 1 72 ? 17.168 -3.251 -9.989 1.00 93.56 72 LYS A O 1
ATOM 595 N N . ARG A 1 73 ? 19.296 -3.171 -10.714 1.00 92.88 73 ARG A N 1
ATOM 596 C CA . ARG A 1 73 ? 19.223 -4.406 -11.507 1.00 92.88 73 ARG A CA 1
ATOM 597 C C . ARG A 1 73 ? 18.864 -5.612 -10.640 1.00 92.88 73 ARG A C 1
ATOM 599 O O . ARG A 1 73 ? 17.872 -6.271 -10.916 1.00 92.88 73 ARG A O 1
ATOM 606 N N . GLN A 1 74 ? 19.583 -5.795 -9.533 1.00 95.56 74 GLN A N 1
ATOM 607 C CA . GLN A 1 74 ? 19.285 -6.847 -8.560 1.00 95.56 74 GLN A CA 1
ATOM 608 C C . GLN A 1 74 ? 17.868 -6.721 -7.995 1.00 95.56 74 GLN A C 1
ATOM 610 O O . GLN A 1 74 ? 17.213 -7.725 -7.747 1.00 95.56 74 GLN A O 1
ATOM 615 N N . LEU A 1 75 ? 17.378 -5.493 -7.784 1.00 96.69 75 LEU A N 1
ATOM 616 C CA . LEU A 1 75 ? 16.008 -5.274 -7.321 1.00 96.69 75 LEU A CA 1
ATOM 617 C C . LEU A 1 75 ? 14.981 -5.708 -8.369 1.00 96.69 75 LEU A C 1
ATOM 619 O O . LEU A 1 75 ? 14.004 -6.357 -8.016 1.00 96.69 75 LEU A O 1
ATOM 623 N N . ILE A 1 76 ? 15.194 -5.372 -9.643 1.00 94.88 76 ILE A N 1
ATOM 624 C CA . ILE A 1 76 ? 14.314 -5.809 -10.733 1.00 94.88 76 ILE A CA 1
ATOM 625 C C . ILE A 1 76 ? 14.330 -7.335 -10.835 1.00 94.88 76 ILE A C 1
ATOM 627 O O . ILE A 1 76 ? 13.260 -7.932 -10.879 1.00 94.88 76 ILE A O 1
ATOM 631 N N . GLU A 1 77 ? 15.508 -7.959 -10.812 1.00 93.69 77 GLU A N 1
ATOM 632 C CA . GLU A 1 77 ? 15.669 -9.418 -10.833 1.00 93.69 77 GLU A CA 1
ATOM 633 C C . GLU A 1 77 ? 14.934 -10.062 -9.649 1.00 93.69 77 GLU A C 1
ATOM 635 O O . GLU A 1 77 ? 14.085 -10.926 -9.858 1.00 93.69 77 GLU A O 1
ATOM 640 N N . LYS A 1 78 ? 15.150 -9.555 -8.427 1.00 96.19 78 LYS A N 1
ATOM 641 C CA . LYS A 1 78 ? 14.488 -10.042 -7.209 1.00 96.19 78 LYS A CA 1
ATOM 642 C C . LYS A 1 78 ? 12.965 -9.950 -7.294 1.00 96.19 78 LYS A C 1
ATOM 644 O O . LYS A 1 78 ? 12.266 -10.880 -6.911 1.00 96.19 78 LYS A O 1
ATOM 649 N N . LEU A 1 79 ? 12.442 -8.830 -7.787 1.00 95.81 79 LEU A N 1
ATOM 650 C CA . LEU A 1 79 ? 11.002 -8.623 -7.953 1.00 95.81 79 LEU A CA 1
ATOM 651 C C . LEU A 1 79 ? 10.417 -9.374 -9.166 1.00 95.81 79 LEU A C 1
ATOM 653 O O . LEU A 1 79 ? 9.196 -9.434 -9.303 1.00 95.81 79 LEU A O 1
ATOM 657 N N . SER A 1 80 ? 11.266 -9.918 -10.044 1.00 93.50 80 SER A N 1
ATOM 658 C CA . SER A 1 80 ? 10.874 -10.737 -11.199 1.00 93.50 80 SER A CA 1
ATOM 659 C C . SER A 1 80 ? 10.844 -12.236 -10.891 1.00 93.50 80 SER A C 1
ATOM 661 O O . SER A 1 80 ? 10.345 -13.001 -11.715 1.00 93.50 80 SER A O 1
ATOM 663 N N . GLU A 1 81 ? 11.350 -12.663 -9.730 1.00 92.69 81 GLU A N 1
ATOM 664 C CA . GLU A 1 81 ? 11.273 -14.050 -9.269 1.00 92.69 81 GLU A CA 1
ATOM 665 C C . GLU A 1 81 ? 9.805 -14.500 -9.130 1.00 92.69 81 GLU A C 1
ATOM 667 O O . GLU A 1 81 ? 9.039 -13.913 -8.367 1.00 92.69 81 GLU A O 1
ATOM 672 N N . ASP A 1 82 ? 9.413 -15.586 -9.806 1.00 90.31 82 ASP A N 1
ATOM 673 C CA . ASP A 1 82 ? 8.079 -16.201 -9.654 1.00 90.31 82 ASP A CA 1
ATOM 674 C C . ASP A 1 82 ? 8.085 -17.300 -8.577 1.00 90.31 82 ASP A C 1
ATOM 676 O O . ASP A 1 82 ? 7.619 -18.424 -8.776 1.00 90.31 82 ASP A O 1
ATOM 680 N N . VAL A 1 83 ? 8.671 -16.990 -7.418 1.00 94.62 83 VAL A N 1
ATOM 681 C CA . VAL A 1 83 ? 8.611 -17.858 -6.238 1.00 94.62 83 VAL A CA 1
ATOM 682 C C . VAL A 1 83 ? 7.346 -17.515 -5.463 1.00 94.62 83 VAL A C 1
ATOM 684 O O . VAL A 1 83 ? 7.107 -16.359 -5.122 1.00 94.62 83 VAL A O 1
ATOM 687 N N . ARG A 1 84 ? 6.533 -18.528 -5.157 1.00 95.75 84 ARG A N 1
ATOM 688 C CA . ARG A 1 84 ? 5.267 -18.368 -4.433 1.00 95.75 84 ARG A CA 1
ATOM 689 C C . ARG A 1 84 ? 5.262 -19.247 -3.199 1.00 95.75 84 ARG A C 1
ATOM 691 O O . ARG A 1 84 ? 5.455 -20.457 -3.298 1.00 95.75 84 ARG A O 1
ATOM 698 N N . ILE A 1 85 ? 5.023 -18.644 -2.039 1.00 98.00 85 ILE A N 1
ATOM 699 C CA . ILE A 1 85 ? 4.951 -19.365 -0.766 1.00 98.00 85 ILE A CA 1
ATOM 700 C C . ILE A 1 85 ? 3.594 -19.096 -0.134 1.00 98.00 85 ILE A C 1
ATOM 702 O O . ILE A 1 85 ? 3.278 -17.958 0.201 1.00 98.00 85 ILE A O 1
ATOM 706 N N . LYS A 1 86 ? 2.796 -20.153 0.044 1.00 97.25 86 LYS A N 1
ATOM 707 C CA . LYS A 1 86 ? 1.466 -20.058 0.661 1.00 97.25 86 LYS A CA 1
ATOM 708 C C . LYS A 1 86 ? 1.542 -19.410 2.047 1.00 97.25 86 LYS A C 1
ATOM 710 O O . LYS A 1 86 ? 2.485 -19.698 2.785 1.00 97.25 86 LYS A O 1
ATOM 715 N N . PRO A 1 87 ? 0.563 -18.566 2.419 1.00 97.19 87 PRO A N 1
ATOM 716 C CA . PRO A 1 87 ? 0.523 -17.993 3.754 1.00 97.19 87 PRO A CA 1
ATOM 717 C C . PRO A 1 87 ? 0.338 -19.087 4.811 1.00 97.19 87 PRO A C 1
ATOM 719 O O . PRO A 1 87 ? -0.299 -20.114 4.568 1.00 97.19 87 PRO A O 1
ATOM 722 N N . GLU A 1 88 ? 0.877 -18.841 5.998 1.00 97.75 88 GLU A N 1
ATOM 723 C CA . GLU A 1 88 ? 0.706 -19.702 7.164 1.00 97.75 88 GLU A CA 1
ATOM 724 C C . GLU A 1 88 ? -0.523 -19.229 7.939 1.00 97.75 88 GLU A C 1
ATOM 726 O O . GLU A 1 88 ? -0.572 -18.087 8.397 1.00 97.75 88 GLU A O 1
ATOM 731 N N . VAL A 1 89 ? -1.530 -20.093 8.068 1.00 97.38 89 VAL A N 1
ATOM 732 C CA . VAL A 1 89 ? -2.740 -19.778 8.833 1.00 97.38 89 VAL A CA 1
ATOM 733 C C . VAL A 1 89 ? -2.497 -20.127 10.295 1.00 97.38 89 VAL A C 1
ATOM 735 O O . VAL A 1 89 ? -2.374 -21.298 10.641 1.00 97.38 89 VAL A O 1
ATOM 738 N N . LEU A 1 90 ? -2.446 -19.103 11.138 1.00 97.06 90 LEU A N 1
ATOM 739 C CA . LEU A 1 90 ? -2.295 -19.229 12.579 1.00 97.06 90 LEU A CA 1
ATOM 740 C C . LEU A 1 90 ? -3.653 -19.396 13.259 1.00 97.06 90 LEU A C 1
ATOM 742 O O . LEU A 1 90 ? -4.675 -18.885 12.791 1.00 97.06 90 LEU A O 1
ATOM 746 N N . GLU A 1 91 ? -3.641 -20.063 14.410 1.00 95.6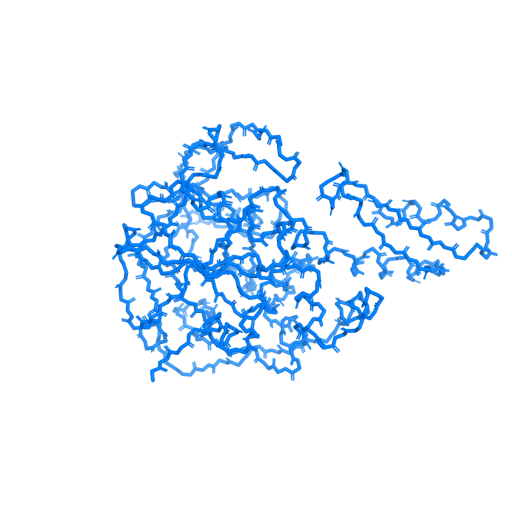9 91 GLU A N 1
ATOM 747 C CA . GLU A 1 91 ? -4.779 -20.056 15.321 1.00 95.69 91 GLU A CA 1
ATOM 748 C C . GLU A 1 91 ? -4.937 -18.683 15.991 1.00 95.69 91 GLU A C 1
ATOM 750 O O . GLU A 1 91 ? -3.970 -17.932 16.196 1.00 95.69 91 GLU A O 1
ATOM 755 N N . GLY A 1 92 ? -6.185 -18.373 16.333 1.00 93.94 92 GLY A N 1
ATOM 756 C CA . GLY A 1 92 ? -6.569 -17.187 17.081 1.00 93.94 92 GLY A CA 1
ATOM 757 C C . GLY A 1 92 ? -7.524 -16.256 16.340 1.00 93.94 92 GLY A C 1
ATOM 758 O O . GLY A 1 92 ? -7.990 -16.538 15.237 1.00 93.94 92 GLY A O 1
ATOM 759 N N . SER A 1 93 ? -7.838 -15.132 16.978 1.00 94.69 93 SER A N 1
ATOM 760 C CA . SER A 1 93 ? -8.843 -14.168 16.516 1.00 94.69 93 SER A CA 1
ATOM 761 C C . SER A 1 93 ? -8.261 -12.787 16.223 1.00 94.69 93 SER A C 1
ATOM 763 O O . SER A 1 93 ? -7.173 -12.429 16.683 1.00 94.69 93 SER A O 1
ATOM 765 N N . LEU A 1 94 ? -9.029 -11.958 15.506 1.00 94.75 94 LEU A N 1
ATOM 766 C CA . LEU A 1 94 ? -8.679 -10.558 15.241 1.00 94.75 94 LEU A CA 1
ATOM 767 C C . LEU A 1 94 ? -8.299 -9.810 16.526 1.00 94.75 94 LEU A C 1
ATOM 769 O O . LEU A 1 94 ? -7.330 -9.060 16.547 1.00 94.75 94 LEU A O 1
ATOM 773 N N . ASN A 1 95 ? -9.019 -10.079 17.611 1.00 94.69 95 ASN A N 1
ATOM 774 C CA . ASN A 1 95 ? -8.894 -9.401 18.898 1.00 94.69 95 ASN A CA 1
ATOM 775 C C . ASN A 1 95 ? -7.637 -9.836 19.641 1.00 94.69 95 ASN A C 1
ATOM 777 O O . ASN A 1 95 ? -7.092 -9.082 20.432 1.00 94.69 95 ASN A O 1
ATOM 781 N N . GLU A 1 96 ? -7.162 -11.052 19.403 1.00 95.00 96 GLU A N 1
ATOM 782 C CA . GLU A 1 96 ? -5.912 -11.493 19.997 1.00 95.00 96 GLU A CA 1
ATOM 783 C C . GLU A 1 96 ? -4.724 -10.853 19.295 1.00 95.00 96 GLU A C 1
ATOM 785 O O . GLU A 1 96 ? -3.724 -10.597 19.954 1.00 95.00 96 GLU A O 1
ATOM 790 N N . TYR A 1 97 ? -4.766 -10.664 17.970 1.00 95.69 97 TYR A N 1
ATOM 791 C CA . TYR A 1 97 ? -3.655 -10.078 17.201 1.00 95.69 97 TYR A CA 1
ATOM 792 C C . TYR A 1 97 ? -3.675 -8.547 17.162 1.00 95.69 97 TYR A C 1
ATOM 794 O O . TYR A 1 97 ? -2.612 -7.932 17.149 1.00 95.69 97 TYR A O 1
ATOM 802 N N . TYR A 1 98 ? -4.861 -7.953 17.257 1.00 97.06 98 TYR A N 1
ATOM 803 C CA . TYR A 1 98 ? -5.106 -6.517 17.334 1.00 97.06 98 TYR A CA 1
ATOM 804 C C . TYR A 1 98 ? -5.983 -6.218 18.572 1.00 97.06 98 TYR A C 1
ATOM 806 O O . TYR A 1 98 ? -7.189 -5.973 18.450 1.00 97.06 98 TYR A O 1
ATOM 814 N N . PRO A 1 99 ? -5.408 -6.292 19.789 1.00 96.06 99 PRO A N 1
ATOM 815 C CA . PRO A 1 99 ? -6.160 -6.216 21.048 1.00 96.06 99 PRO A CA 1
ATOM 816 C C . PRO A 1 99 ? -6.774 -4.851 21.327 1.00 96.06 99 PRO A C 1
ATOM 818 O O . PRO A 1 99 ? -7.811 -4.751 21.988 1.00 96.06 99 PRO A O 1
ATOM 821 N N . ARG A 1 100 ? -6.175 -3.783 20.801 1.00 96.38 100 ARG A N 1
ATOM 822 C CA . ARG A 1 100 ? -6.578 -2.424 21.124 1.00 96.38 100 ARG A CA 1
ATOM 823 C C . ARG A 1 100 ? -7.712 -1.975 20.215 1.00 96.38 100 ARG A C 1
ATOM 825 O O . ARG A 1 100 ? -7.506 -1.778 19.022 1.00 96.38 100 ARG A O 1
ATOM 832 N N . LYS A 1 101 ? -8.897 -1.737 20.778 1.00 97.00 101 LYS A N 1
ATOM 833 C CA . LYS A 1 101 ? -9.980 -1.043 20.067 1.00 97.00 101 LYS A CA 1
ATOM 834 C C . LYS A 1 101 ? -9.623 0.436 19.911 1.00 97.00 101 LYS A C 1
ATOM 836 O O . LYS A 1 101 ? -9.197 1.077 20.873 1.00 97.00 101 LYS A O 1
ATOM 841 N N . LEU A 1 102 ? -9.781 0.965 18.704 1.00 96.00 102 LEU A N 1
ATOM 842 C CA . LEU A 1 102 ? -9.464 2.348 18.365 1.00 96.00 102 LEU A CA 1
ATOM 843 C C . LEU A 1 102 ? -10.726 3.083 17.921 1.00 96.00 102 LEU A C 1
ATOM 845 O O . LEU A 1 102 ? -11.635 2.502 17.333 1.00 96.00 102 LEU A O 1
ATOM 849 N N . HIS A 1 103 ? -10.756 4.381 18.189 1.00 94.06 103 HIS A N 1
ATOM 850 C CA . HIS A 1 103 ? -11.737 5.292 17.630 1.00 94.06 103 HIS A CA 1
ATOM 851 C C . HIS A 1 103 ? -11.124 6.051 16.454 1.00 94.06 103 HIS A C 1
ATOM 853 O O . HIS A 1 103 ? -9.939 6.393 16.470 1.00 94.06 103 HIS A O 1
ATOM 859 N N . ILE A 1 104 ? -11.940 6.371 15.454 1.00 92.56 104 ILE A N 1
ATOM 860 C CA . ILE A 1 104 ? -11.495 7.064 14.241 1.00 92.56 104 ILE A CA 1
ATOM 861 C C . ILE A 1 104 ? -10.809 8.406 14.537 1.00 92.56 104 ILE A C 1
ATOM 863 O O . ILE A 1 104 ? -9.816 8.749 13.905 1.00 92.56 104 ILE A O 1
ATOM 867 N N . SER A 1 105 ? -11.253 9.114 15.581 1.00 91.75 105 SER A N 1
ATOM 868 C CA . SER A 1 105 ? -10.659 10.384 16.033 1.00 91.75 105 SER A CA 1
ATOM 869 C C . SER A 1 105 ? -9.221 10.264 16.560 1.00 91.75 105 SER A C 1
ATOM 871 O O . SER A 1 105 ? -8.545 11.281 16.720 1.00 91.75 105 SER A O 1
ATOM 873 N N . GLN A 1 106 ? -8.739 9.047 16.834 1.00 93.62 106 GLN A N 1
ATOM 874 C CA . GLN A 1 106 ? -7.353 8.790 17.240 1.00 93.62 106 GLN A CA 1
ATOM 875 C C . GLN A 1 106 ? -6.407 8.660 16.040 1.00 93.62 106 GLN A C 1
ATOM 877 O O . GLN A 1 106 ? -5.189 8.758 16.220 1.00 93.62 106 GLN A O 1
ATOM 882 N N . LEU A 1 107 ? -6.945 8.440 14.834 1.00 95.12 107 LEU A N 1
ATOM 883 C CA . LEU A 1 107 ? -6.170 8.310 13.605 1.00 95.12 107 LEU A CA 1
ATOM 884 C C . LEU A 1 107 ? -5.763 9.709 13.098 1.00 95.12 107 LEU A C 1
ATOM 886 O O . LEU A 1 107 ? -6.635 10.530 12.808 1.00 95.12 107 LEU A O 1
ATOM 890 N N . PRO A 1 108 ? -4.460 10.017 12.977 1.00 96.19 108 PRO A N 1
ATOM 891 C CA . PRO A 1 108 ? -3.983 11.307 12.477 1.00 96.19 108 PRO A CA 1
ATOM 892 C C . PRO A 1 108 ? -4.039 11.356 10.945 1.00 96.19 108 PRO A C 1
ATOM 894 O O . PRO A 1 108 ? -3.010 11.329 10.277 1.00 96.19 108 PRO A O 1
ATOM 897 N N . VAL A 1 109 ? -5.245 11.392 10.381 1.00 96.81 109 VAL A N 1
ATOM 898 C CA . VAL A 1 109 ? -5.459 11.392 8.927 1.00 96.81 109 VAL A CA 1
ATOM 899 C C . VAL A 1 109 ? -5.410 12.826 8.401 1.00 96.81 109 VAL A C 1
ATOM 901 O O . VAL A 1 109 ? -6.325 13.593 8.705 1.00 96.81 109 VAL A O 1
ATOM 904 N N . PRO A 1 110 ? -4.381 13.234 7.635 1.00 96.44 110 PRO A N 1
ATOM 905 C CA . PRO A 1 110 ? -4.297 14.597 7.143 1.00 96.44 110 PRO A CA 1
ATOM 906 C C . PRO A 1 110 ? -5.073 14.794 5.849 1.00 96.44 110 PRO A C 1
ATOM 908 O O . PRO A 1 110 ? -5.269 13.879 5.044 1.00 96.44 110 PRO A O 1
ATOM 911 N N . LYS A 1 111 ? -5.457 16.049 5.625 1.00 97.00 111 LYS A N 1
ATOM 912 C CA . LYS A 1 111 ? -5.710 16.562 4.286 1.00 97.00 111 LYS A CA 1
ATOM 913 C C . LYS A 1 111 ? -4.361 16.977 3.693 1.00 97.00 111 LYS A C 1
ATOM 915 O O . LYS A 1 111 ? -3.700 17.856 4.237 1.00 97.00 111 LYS A O 1
ATOM 920 N N . TYR A 1 112 ? -3.927 16.315 2.621 1.00 97.06 112 TYR A N 1
ATOM 921 C CA . TYR A 1 112 ? -2.559 16.472 2.110 1.00 97.06 112 TYR A CA 1
ATOM 922 C C . TYR A 1 112 ? -2.355 17.766 1.332 1.00 97.06 112 TYR A C 1
ATOM 924 O O . TYR A 1 112 ? -1.338 18.435 1.503 1.00 97.06 112 TYR A O 1
ATOM 932 N N . TYR A 1 113 ? -3.330 18.116 0.499 1.00 96.00 113 TYR A N 1
ATOM 933 C CA . TYR A 1 113 ? -3.319 19.325 -0.310 1.00 96.00 113 TYR A CA 1
ATOM 934 C C . TYR A 1 113 ? -4.574 20.151 -0.057 1.00 96.00 113 TYR A C 1
ATOM 936 O O . TYR A 1 113 ? -5.641 19.623 0.263 1.00 96.00 113 TYR A O 1
ATOM 944 N N . LYS A 1 114 ? -4.474 21.473 -0.227 1.00 93.88 114 LYS A N 1
ATOM 945 C CA . LYS A 1 114 ? -5.586 22.407 0.009 1.00 93.88 114 LYS A CA 1
ATOM 946 C C . LYS A 1 114 ? -6.804 22.073 -0.861 1.00 93.88 114 LYS A C 1
ATOM 948 O O . LYS A 1 114 ? -7.944 22.230 -0.420 1.00 93.88 114 LYS A O 1
ATOM 953 N N . GLU A 1 115 ? -6.558 21.585 -2.068 1.00 92.56 115 GLU A N 1
ATOM 954 C CA . GLU A 1 115 ? -7.542 21.271 -3.096 1.00 92.56 115 GLU A CA 1
ATOM 955 C C . GLU A 1 115 ? -8.218 19.911 -2.893 1.00 92.56 115 GLU A C 1
ATOM 957 O O . GLU A 1 1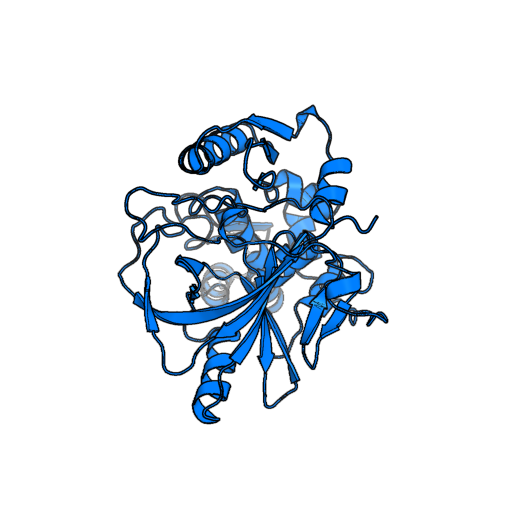15 ? -9.249 19.670 -3.521 1.00 92.56 115 GLU A O 1
ATOM 962 N N . ASP A 1 116 ? -7.686 19.040 -2.029 1.00 96.56 116 ASP A N 1
ATOM 963 C CA . ASP A 1 116 ? -8.252 17.711 -1.772 1.00 96.56 116 ASP A CA 1
ATOM 964 C C . ASP A 1 116 ? -9.646 17.811 -1.129 1.00 96.56 116 ASP A C 1
ATOM 966 O O . ASP A 1 116 ? -9.957 18.759 -0.399 1.00 96.56 116 ASP A O 1
ATOM 970 N N . ALA A 1 117 ? -10.499 16.812 -1.363 1.00 96.75 117 ALA A N 1
ATOM 971 C CA . ALA A 1 117 ? -11.861 16.793 -0.821 1.00 96.75 117 ALA A CA 1
ATOM 972 C C . ALA A 1 117 ? -11.922 16.779 0.722 1.00 96.75 117 ALA A C 1
ATOM 974 O O . ALA A 1 117 ? -12.925 17.197 1.296 1.00 96.75 117 ALA A O 1
ATOM 975 N N . GLY A 1 118 ? -10.861 16.326 1.395 1.00 96.81 118 GLY A N 1
ATOM 976 C CA . GLY A 1 118 ? -10.806 16.180 2.848 1.00 96.81 118 GLY A CA 1
ATOM 977 C C . GLY A 1 118 ? -9.604 15.343 3.302 1.00 96.81 118 GLY A C 1
ATOM 978 O O . GLY A 1 118 ? -8.630 15.235 2.555 1.00 96.81 118 GLY A O 1
ATOM 979 N N . PRO A 1 119 ? -9.655 14.771 4.515 1.00 97.31 119 PRO A N 1
ATOM 980 C CA . PRO A 1 119 ? -8.645 13.846 5.025 1.00 97.31 119 PRO A CA 1
ATOM 981 C C . PRO A 1 119 ? -8.614 12.526 4.248 1.00 97.31 119 PRO A C 1
ATOM 983 O O . PRO A 1 119 ? -9.666 11.935 4.015 1.00 97.31 119 PRO A O 1
ATOM 986 N N . TYR A 1 120 ? -7.429 12.027 3.890 1.00 97.94 120 TYR A N 1
ATOM 987 C CA . TYR A 1 120 ? -7.297 10.768 3.146 1.00 97.94 120 TYR A CA 1
ATOM 988 C C . TYR A 1 120 ? -6.423 9.735 3.852 1.00 97.94 120 TYR A C 1
ATOM 990 O O . TYR A 1 120 ? -5.304 10.020 4.275 1.00 97.94 120 TYR A O 1
ATOM 998 N N . LEU A 1 121 ? -6.888 8.488 3.874 1.00 97.94 121 LEU A N 1
ATOM 999 C CA . LEU A 1 121 ? -6.006 7.342 4.063 1.00 97.94 121 LEU A CA 1
ATOM 1000 C C . LEU A 1 121 ? -5.278 7.075 2.736 1.00 97.94 121 LEU A C 1
ATOM 1002 O O . LEU A 1 121 ? -5.933 6.903 1.707 1.00 97.94 121 LEU A O 1
ATOM 1006 N N . THR A 1 122 ? -3.941 7.067 2.743 1.00 96.81 122 THR A N 1
ATOM 1007 C CA . THR A 1 122 ? -3.105 6.891 1.530 1.00 96.81 122 THR A CA 1
ATOM 1008 C C . THR A 1 122 ? -2.312 5.591 1.501 1.00 96.81 122 THR A C 1
ATOM 1010 O O . THR A 1 122 ? -1.765 5.228 0.465 1.00 96.81 122 THR A O 1
ATOM 1013 N N . THR A 1 123 ? -2.271 4.877 2.621 1.00 96.94 123 THR A N 1
ATOM 1014 C CA . THR A 1 123 ? -1.493 3.648 2.842 1.00 96.94 123 THR A CA 1
ATOM 1015 C C . THR A 1 123 ? -2.401 2.447 3.122 1.00 96.94 123 THR A C 1
ATOM 1017 O O . THR A 1 123 ? -1.955 1.420 3.625 1.00 96.94 123 THR A O 1
ATOM 1020 N N . SER A 1 124 ? -3.692 2.579 2.808 1.00 97.75 124 SER A N 1
ATOM 1021 C CA . SER A 1 124 ? -4.706 1.554 3.032 1.00 97.75 124 SER A CA 1
ATOM 1022 C C . SER A 1 124 ? -4.569 0.413 2.034 1.00 97.75 124 SER A C 1
ATOM 1024 O O . SER A 1 124 ? -4.836 0.598 0.845 1.00 97.75 124 SER A O 1
ATOM 1026 N N . ILE A 1 125 ? -4.217 -0.773 2.531 1.00 98.25 125 ILE A N 1
ATOM 1027 C CA . ILE A 1 125 ? -4.269 -2.011 1.752 1.00 98.25 125 ILE A CA 1
ATOM 1028 C C . ILE A 1 125 ? -5.608 -2.685 2.015 1.00 98.25 125 ILE A C 1
ATOM 1030 O O . ILE A 1 125 ? -5.869 -3.177 3.112 1.00 98.25 125 ILE A O 1
ATOM 1034 N N . VAL A 1 126 ? -6.462 -2.701 1.000 1.00 98.31 126 VAL A N 1
ATOM 1035 C CA . VAL A 1 126 ? -7.787 -3.311 1.045 1.00 98.31 126 VAL A CA 1
ATOM 1036 C C . VAL A 1 126 ? -7.659 -4.781 0.693 1.00 98.31 126 VAL A C 1
ATOM 1038 O O . VAL A 1 126 ? -7.153 -5.136 -0.370 1.00 98.31 126 VAL A O 1
ATOM 1041 N N . THR A 1 127 ? -8.146 -5.623 1.593 1.00 97.94 127 THR A N 1
ATOM 1042 C CA . THR A 1 127 ? -8.299 -7.058 1.387 1.00 97.94 127 THR A CA 1
ATOM 1043 C C . THR A 1 127 ? -9.740 -7.358 1.033 1.00 97.94 127 THR A C 1
ATOM 1045 O O . THR A 1 127 ? -10.643 -7.055 1.815 1.00 97.94 127 THR A O 1
ATOM 1048 N N . ALA A 1 128 ? -9.951 -7.981 -0.123 1.00 96.81 128 ALA A N 1
ATOM 1049 C CA . ALA A 1 128 ? -11.268 -8.413 -0.573 1.00 96.81 128 ALA A CA 1
ATOM 1050 C C . ALA A 1 128 ? -11.206 -9.835 -1.133 1.00 96.81 128 ALA A C 1
ATOM 1052 O O . ALA A 1 128 ? -10.308 -10.172 -1.906 1.00 96.81 128 ALA A O 1
ATOM 1053 N N . LYS A 1 129 ? -12.186 -10.660 -0.758 1.00 97.00 129 LYS A N 1
ATOM 1054 C CA . LYS A 1 129 ? -12.338 -12.032 -1.251 1.00 97.00 129 LYS A CA 1
ATOM 1055 C C . LYS A 1 129 ? -13.315 -12.068 -2.417 1.00 97.00 129 LYS A C 1
ATOM 1057 O O . LYS A 1 129 ? -14.457 -11.630 -2.282 1.00 97.00 129 LYS A O 1
ATOM 1062 N N . ASP A 1 130 ? -12.880 -12.625 -3.539 1.00 96.94 130 ASP A N 1
ATOM 1063 C CA . ASP A 1 130 ? -13.733 -12.968 -4.668 1.00 96.94 130 ASP A CA 1
ATOM 1064 C C . ASP A 1 130 ? -14.824 -13.954 -4.207 1.00 96.94 130 ASP A C 1
ATOM 1066 O O . ASP A 1 130 ? -14.500 -15.054 -3.748 1.00 96.94 130 ASP A O 1
ATOM 1070 N N . PRO A 1 131 ? -16.115 -13.590 -4.323 1.00 96.31 131 PRO A N 1
ATOM 1071 C CA . PRO A 1 131 ? -17.208 -14.393 -3.792 1.00 96.31 131 PRO A CA 1
ATOM 1072 C C . PRO A 1 131 ? -17.520 -15.633 -4.643 1.00 96.31 131 PRO A C 1
ATOM 1074 O O . PRO A 1 131 ? -18.428 -16.379 -4.283 1.00 96.31 131 PRO A O 1
ATOM 1077 N N . ASP A 1 132 ? -16.862 -15.818 -5.790 1.00 95.44 132 ASP A N 1
ATOM 1078 C CA . ASP A 1 132 ? -17.034 -16.986 -6.661 1.00 95.44 132 ASP A CA 1
ATOM 1079 C C . ASP A 1 132 ? -15.864 -17.964 -6.531 1.00 95.44 132 ASP A C 1
ATOM 1081 O O . ASP A 1 132 ? -16.072 -19.172 -6.511 1.00 95.44 132 ASP A O 1
ATOM 1085 N N . THR A 1 133 ? -14.634 -17.448 -6.461 1.00 94.69 133 THR A N 1
ATOM 1086 C CA . THR A 1 133 ? -13.413 -18.274 -6.504 1.00 94.69 133 THR A CA 1
ATOM 1087 C C . THR A 1 133 ? -12.743 -18.441 -5.144 1.00 94.69 133 THR A C 1
ATOM 1089 O O . THR A 1 133 ? -11.901 -19.318 -4.981 1.00 94.69 133 THR A O 1
ATOM 1092 N N . GLY A 1 134 ? -13.071 -17.592 -4.166 1.00 92.88 134 GLY A N 1
ATOM 1093 C CA . GLY A 1 134 ? -12.403 -17.554 -2.865 1.00 92.88 134 GLY A CA 1
ATOM 1094 C C . GLY A 1 134 ? -11.006 -16.920 -2.881 1.00 92.88 134 GLY A C 1
ATOM 1095 O O . GLY A 1 134 ? -10.403 -16.785 -1.817 1.00 92.88 134 GLY A O 1
ATOM 1096 N N . PHE A 1 135 ? -10.510 -16.497 -4.049 1.00 92.94 135 PHE A N 1
ATOM 1097 C CA . PHE A 1 135 ? -9.272 -15.731 -4.197 1.00 92.94 135 PHE A CA 1
ATOM 1098 C C . PHE A 1 135 ? -9.333 -14.425 -3.392 1.00 92.94 135 PHE A C 1
ATOM 1100 O O . PHE A 1 135 ? -10.359 -13.750 -3.394 1.00 92.94 135 PHE A O 1
ATOM 1107 N N . GLN A 1 136 ? -8.233 -14.035 -2.746 1.00 95.06 136 GLN A N 1
ATOM 1108 C CA . GLN A 1 136 ? -8.135 -12.762 -2.033 1.00 95.06 136 GLN A CA 1
ATOM 1109 C C . GLN A 1 136 ? -7.160 -11.811 -2.713 1.00 95.06 136 GLN A C 1
ATOM 1111 O O . GLN A 1 136 ? -5.989 -12.147 -2.883 1.00 95.06 136 GLN A O 1
ATOM 1116 N N . ASN A 1 137 ? -7.651 -10.613 -3.019 1.00 97.19 137 ASN A N 1
ATOM 1117 C CA . ASN A 1 137 ? -6.850 -9.507 -3.516 1.00 97.19 137 ASN A CA 1
ATOM 1118 C C . ASN A 1 137 ? -6.429 -8.591 -2.365 1.00 97.19 137 ASN A C 1
ATOM 1120 O O . ASN A 1 137 ? -7.266 -8.238 -1.532 1.00 97.19 137 ASN A O 1
ATOM 1124 N N . PHE A 1 138 ? -5.166 -8.172 -2.384 1.00 97.62 138 PHE A N 1
ATOM 1125 C CA . PHE A 1 138 ? -4.601 -7.146 -1.512 1.00 97.62 138 PHE A CA 1
ATOM 1126 C C . PHE A 1 138 ? -4.111 -5.990 -2.380 1.00 97.62 138 PHE A C 1
ATOM 1128 O O . PHE A 1 138 ? -3.218 -6.173 -3.203 1.00 97.62 138 PHE A O 1
ATOM 1135 N N . SER A 1 139 ? -4.697 -4.804 -2.233 1.00 97.50 139 SER A N 1
ATOM 1136 C CA . SER A 1 139 ? -4.351 -3.666 -3.092 1.00 97.50 139 SER A CA 1
ATOM 1137 C C . SER A 1 139 ? -4.463 -2.320 -2.383 1.00 97.50 139 SER A C 1
ATOM 1139 O O . SER A 1 139 ? -5.259 -2.145 -1.462 1.00 97.50 139 SER A O 1
ATOM 1141 N N . PHE A 1 140 ? -3.646 -1.354 -2.805 1.00 97.75 140 PHE A N 1
ATOM 1142 C CA . PHE A 1 140 ? -3.687 0.006 -2.269 1.00 97.75 140 PHE A CA 1
ATOM 1143 C C . PHE A 1 140 ? -4.874 0.806 -2.794 1.00 97.75 140 PHE A C 1
ATOM 1145 O O . PHE A 1 140 ? -5.094 0.892 -4.005 1.00 97.75 140 PHE A O 1
ATOM 1152 N N . HIS A 1 141 ? -5.574 1.482 -1.885 1.00 97.88 141 HIS A N 1
ATOM 1153 C CA . HIS A 1 141 ? -6.663 2.390 -2.223 1.00 97.88 141 HIS A CA 1
ATOM 1154 C C . HIS A 1 141 ? -6.604 3.663 -1.387 1.00 97.88 141 HIS A C 1
ATOM 1156 O O . HIS A 1 141 ? -6.429 3.612 -0.174 1.00 97.88 141 HIS A O 1
ATOM 1162 N N . ARG A 1 142 ? -6.814 4.817 -2.032 1.00 97.06 142 ARG A N 1
ATOM 1163 C CA . ARG A 1 142 ? -7.092 6.055 -1.297 1.00 97.06 142 ARG A CA 1
ATOM 1164 C C . ARG A 1 142 ? -8.527 6.040 -0.781 1.00 97.06 142 ARG A C 1
ATOM 1166 O O . ARG A 1 142 ? -9.440 5.621 -1.504 1.00 97.06 142 ARG A O 1
ATOM 1173 N N . ILE A 1 143 ? -8.720 6.523 0.441 1.00 98.31 143 ILE A N 1
ATOM 1174 C CA . ILE A 1 143 ? -10.036 6.573 1.084 1.00 98.31 143 ILE A CA 1
ATOM 1175 C C . ILE A 1 143 ? -10.225 7.952 1.699 1.00 98.31 143 ILE A C 1
ATOM 1177 O O . ILE A 1 143 ? -9.497 8.311 2.624 1.00 98.31 143 ILE A O 1
ATOM 1181 N N . LEU A 1 144 ? -11.186 8.717 1.178 1.00 98.25 144 LEU A N 1
ATOM 1182 C CA . LEU A 1 144 ? -11.613 9.980 1.779 1.00 98.25 144 LEU A CA 1
ATOM 1183 C C . LEU A 1 144 ? -12.337 9.646 3.073 1.00 98.25 144 LEU A C 1
ATOM 1185 O O . LEU A 1 144 ? -13.399 9.029 3.032 1.00 98.25 144 LEU A O 1
ATOM 1189 N N . LEU A 1 145 ? -11.773 10.038 4.204 1.00 97.06 145 LEU A N 1
ATOM 1190 C CA . LEU A 1 145 ? -12.357 9.739 5.495 1.00 97.06 145 LEU A CA 1
ATOM 1191 C C . LEU A 1 145 ? -13.405 10.791 5.857 1.00 97.06 145 LEU A C 1
ATOM 1193 O O . LEU A 1 145 ? -13.121 11.990 5.885 1.00 97.06 145 LEU A O 1
ATOM 1197 N N . LYS A 1 146 ? -14.614 10.323 6.148 1.00 90.94 146 LYS A N 1
ATOM 1198 C CA . LYS A 1 146 ? -15.687 11.072 6.804 1.00 90.94 146 LYS A CA 1
ATOM 1199 C C . LYS A 1 146 ? -16.017 10.362 8.120 1.00 90.94 146 LYS A C 1
ATOM 1201 O O . LYS A 1 146 ? -15.513 9.270 8.357 1.00 90.94 146 LYS A O 1
ATOM 1206 N N . GLU A 1 147 ? -16.814 11.000 8.975 1.00 83.88 147 GLU A N 1
ATOM 1207 C CA . GLU A 1 147 ? -17.077 10.592 10.369 1.00 83.88 147 GLU A CA 1
ATOM 1208 C C . GLU A 1 147 ? -17.088 9.073 10.600 1.00 83.88 147 GLU A C 1
ATOM 1210 O O . GLU A 1 147 ? -16.132 8.552 11.161 1.00 83.88 147 GLU A O 1
ATOM 1215 N N . GLU A 1 148 ? -18.118 8.363 10.135 1.00 82.81 148 GLU A N 1
ATOM 1216 C CA . GLU A 1 148 ? -18.256 6.906 10.317 1.00 82.81 148 GLU A CA 1
ATOM 1217 C C . GLU A 1 148 ? -18.063 6.109 9.013 1.00 82.81 148 GLU A C 1
ATOM 1219 O O . GLU A 1 148 ? -18.271 4.896 8.966 1.00 82.81 148 GLU A O 1
ATOM 1224 N N . PHE A 1 149 ? -17.671 6.773 7.923 1.00 92.81 149 PHE A N 1
ATOM 1225 C CA . PHE A 1 149 ? -17.550 6.140 6.612 1.00 92.81 149 PHE A CA 1
ATOM 1226 C C . PHE A 1 149 ? -16.408 6.716 5.777 1.00 92.81 149 PHE A C 1
ATOM 1228 O O . PHE A 1 149 ? -16.066 7.893 5.853 1.00 92.81 149 PHE A O 1
ATOM 1235 N N . GLY A 1 150 ? -15.830 5.878 4.925 1.00 97.31 150 GLY A N 1
ATOM 1236 C CA . GLY A 1 150 ? -14.879 6.274 3.896 1.00 97.31 150 GLY A CA 1
ATOM 1237 C C . GLY A 1 150 ? -15.532 6.361 2.519 1.00 97.31 150 GLY A C 1
ATOM 1238 O O . GLY A 1 150 ? -16.481 5.639 2.236 1.00 97.31 150 GLY A O 1
ATOM 1239 N N . VAL A 1 151 ? -15.002 7.189 1.623 1.00 98.38 151 VAL A N 1
ATOM 1240 C CA . VAL A 1 151 ? -15.289 7.114 0.180 1.00 98.38 151 VAL A CA 1
ATOM 1241 C C . VAL A 1 151 ? -14.058 6.528 -0.503 1.00 98.38 151 VAL A C 1
ATOM 1243 O O . VAL A 1 151 ? -12.998 7.157 -0.519 1.00 98.38 151 VAL A O 1
ATOM 1246 N N . ILE A 1 152 ? -14.166 5.301 -1.014 1.00 98.25 152 ILE A N 1
ATOM 1247 C CA . ILE A 1 152 ? -13.019 4.513 -1.487 1.00 98.25 152 ILE A CA 1
ATOM 1248 C C . ILE A 1 152 ? -12.880 4.572 -3.008 1.00 98.25 152 ILE A C 1
ATOM 1250 O O . ILE A 1 152 ? -13.789 4.203 -3.748 1.00 98.25 152 ILE A O 1
ATOM 1254 N N . ARG A 1 153 ? -11.701 4.970 -3.503 1.00 97.44 153 ARG A N 1
ATOM 1255 C CA . ARG A 1 153 ? -11.433 4.995 -4.946 1.00 97.44 153 ARG A CA 1
ATOM 1256 C C . ARG A 1 153 ? -11.168 3.586 -5.484 1.00 97.44 153 ARG A C 1
ATOM 1258 O O . ARG A 1 153 ? -10.066 3.065 -5.341 1.00 97.44 153 ARG A O 1
ATOM 1265 N N . ILE A 1 154 ? -12.134 3.005 -6.191 1.00 97.56 154 ILE A N 1
ATOM 1266 C CA . ILE A 1 154 ? -12.020 1.710 -6.876 1.00 97.56 154 ILE A CA 1
ATOM 1267 C C . ILE A 1 154 ? -11.780 1.934 -8.370 1.00 97.56 154 ILE A C 1
ATOM 1269 O O . ILE A 1 154 ? -12.701 2.268 -9.108 1.00 97.56 154 ILE A O 1
ATOM 1273 N N . VAL A 1 155 ? -10.539 1.746 -8.828 1.00 95.69 155 VAL A N 1
ATOM 1274 C CA . VAL A 1 155 ? -10.158 1.965 -10.234 1.00 95.69 155 VAL A CA 1
ATOM 1275 C C . VAL A 1 155 ? -10.728 0.882 -11.147 1.00 95.69 155 VAL A C 1
ATOM 1277 O O . VAL A 1 155 ? -10.541 -0.313 -10.919 1.00 95.69 155 VAL A O 1
ATOM 1280 N N . GLU A 1 156 ? -11.376 1.315 -12.221 1.00 96.25 156 GLU A N 1
ATOM 1281 C CA . GLU A 1 156 ? -12.048 0.462 -13.191 1.00 96.25 156 GLU A CA 1
ATOM 1282 C C . GLU A 1 156 ? -11.061 -0.531 -13.834 1.00 96.25 156 GLU A C 1
ATOM 1284 O O . GLU A 1 156 ? -9.910 -0.209 -14.130 1.00 96.25 156 GLU A O 1
ATOM 1289 N N . GLY A 1 157 ? -11.504 -1.777 -14.012 1.00 94.50 157 GLY A N 1
ATOM 1290 C CA . GLY A 1 157 ? -10.703 -2.868 -14.588 1.00 94.50 157 GLY A CA 1
ATOM 1291 C C . GLY A 1 157 ? -9.718 -3.550 -13.626 1.00 94.50 157 GLY A C 1
ATOM 1292 O O . GLY A 1 157 ? -9.262 -4.654 -13.921 1.00 94.50 157 GLY A O 1
ATOM 1293 N N . ARG A 1 158 ? -9.425 -2.966 -12.455 1.00 95.75 158 ARG A N 1
ATOM 1294 C CA . ARG A 1 158 ? -8.554 -3.586 -11.436 1.00 95.75 158 ARG A CA 1
ATOM 1295 C C . ARG A 1 158 ? -9.241 -4.735 -10.697 1.00 95.75 158 ARG A C 1
ATOM 1297 O O . ARG A 1 158 ? -10.463 -4.856 -10.728 1.00 95.75 158 ARG A O 1
ATOM 1304 N N . HIS A 1 159 ? -8.454 -5.555 -10.001 1.00 97.38 159 HIS A N 1
ATOM 1305 C CA . HIS A 1 159 ? -8.949 -6.732 -9.280 1.00 97.38 159 HIS A CA 1
ATOM 1306 C C . HIS A 1 159 ? -10.064 -6.377 -8.288 1.00 97.38 159 HIS A C 1
ATOM 1308 O O . HIS A 1 159 ? -11.145 -6.954 -8.387 1.00 97.38 159 HIS A O 1
ATOM 1314 N N . LEU A 1 160 ? -9.875 -5.360 -7.433 1.00 97.81 160 LEU A N 1
ATOM 1315 C CA . LEU A 1 160 ? -10.929 -4.917 -6.512 1.00 97.81 160 LEU A CA 1
ATOM 1316 C C . LEU A 1 160 ? -12.211 -4.489 -7.246 1.00 97.81 160 LEU A C 1
ATOM 1318 O O . LEU A 1 160 ? -13.303 -4.816 -6.796 1.00 97.81 160 LEU A O 1
ATOM 1322 N N . HIS A 1 161 ? -12.106 -3.816 -8.398 1.00 98.06 161 HIS A N 1
ATOM 1323 C CA . HIS A 1 161 ? -13.275 -3.461 -9.210 1.00 98.06 161 HIS A CA 1
ATOM 1324 C C . HIS A 1 161 ? -14.003 -4.702 -9.732 1.00 98.06 161 HIS A C 1
ATOM 1326 O O . HIS A 1 161 ? -15.226 -4.775 -9.661 1.00 98.06 161 HIS A O 1
ATOM 1332 N N . GLN A 1 162 ? -13.267 -5.692 -10.241 1.00 97.75 162 GLN A N 1
ATOM 1333 C CA . GLN A 1 162 ? -13.856 -6.943 -10.723 1.00 97.75 162 GLN A CA 1
ATOM 1334 C C . GLN A 1 162 ? -14.572 -7.694 -9.592 1.00 97.75 162 GLN A C 1
ATOM 1336 O O . GLN A 1 162 ? -15.711 -8.123 -9.777 1.00 97.75 162 GLN A O 1
ATOM 1341 N N . ILE A 1 163 ? -13.952 -7.776 -8.410 1.00 98.00 163 ILE A N 1
ATOM 1342 C CA . ILE A 1 163 ? -14.548 -8.381 -7.213 1.00 98.00 163 ILE A CA 1
ATOM 1343 C C . ILE A 1 163 ? -15.798 -7.599 -6.786 1.00 98.00 163 ILE A C 1
ATOM 1345 O O . ILE A 1 163 ? -16.868 -8.186 -6.637 1.00 98.00 163 ILE A O 1
ATOM 1349 N N . TYR A 1 164 ? -15.713 -6.271 -6.688 1.00 98.38 164 TYR A N 1
ATOM 1350 C CA . TYR A 1 164 ? -16.839 -5.406 -6.331 1.00 98.38 164 TYR A CA 1
ATOM 1351 C C . TYR A 1 164 ? -18.037 -5.596 -7.272 1.00 98.38 164 TYR A C 1
ATOM 1353 O O . TYR A 1 164 ? -19.167 -5.768 -6.818 1.00 98.38 164 TYR A O 1
ATOM 1361 N N . ARG A 1 165 ? -17.807 -5.680 -8.590 1.00 98.19 165 ARG A N 1
ATOM 1362 C CA . ARG A 1 165 ? -18.866 -5.955 -9.580 1.00 98.19 165 ARG A CA 1
ATOM 1363 C C . ARG A 1 165 ? -19.560 -7.300 -9.349 1.00 98.19 165 ARG A C 1
ATOM 1365 O O . ARG A 1 165 ? -20.750 -7.413 -9.639 1.00 98.19 165 ARG A O 1
ATOM 1372 N N . LYS A 1 166 ? -18.856 -8.318 -8.843 1.00 98.06 166 LYS A N 1
ATOM 1373 C CA . LYS A 1 166 ? -19.461 -9.614 -8.487 1.00 98.06 166 LYS A CA 1
ATOM 1374 C C . LYS A 1 166 ? -20.375 -9.487 -7.270 1.00 98.06 166 LYS A C 1
ATOM 1376 O O . LYS A 1 166 ? -21.488 -10.002 -7.308 1.00 98.06 166 LYS A O 1
ATOM 1381 N N . TYR A 1 167 ? -19.962 -8.746 -6.243 1.00 98.31 167 TYR A N 1
ATOM 1382 C CA . TYR A 1 167 ? -20.814 -8.430 -5.088 1.00 98.31 167 TYR A CA 1
ATOM 1383 C C . TYR A 1 167 ? -22.060 -7.632 -5.486 1.00 98.31 167 TYR A C 1
ATOM 1385 O O . TYR A 1 167 ? -23.168 -8.007 -5.102 1.00 98.31 167 TYR A O 1
ATOM 1393 N N . GLN A 1 168 ? -21.913 -6.632 -6.366 1.00 98.12 168 GLN A N 1
ATOM 1394 C CA . GLN A 1 168 ? -23.053 -5.899 -6.930 1.00 98.12 168 GLN A CA 1
ATOM 1395 C C . GLN A 1 168 ? -24.050 -6.831 -7.631 1.00 98.12 168 GLN A C 1
ATOM 1397 O O . GLN A 1 168 ? -25.248 -6.748 -7.378 1.00 98.12 168 GLN A O 1
ATOM 1402 N N . LYS A 1 169 ? -23.571 -7.754 -8.479 1.00 98.19 169 LYS A N 1
ATOM 1403 C CA . LYS A 1 169 ? -24.432 -8.744 -9.154 1.00 98.19 169 LYS A CA 1
ATOM 1404 C C . LYS A 1 169 ? -25.156 -9.667 -8.172 1.00 98.19 169 LYS A C 1
ATOM 1406 O O . LYS A 1 169 ? -26.252 -10.122 -8.474 1.00 98.19 169 LYS A O 1
ATOM 1411 N N . LYS A 1 170 ? -24.543 -9.951 -7.020 1.00 97.88 170 LYS A N 1
ATOM 1412 C CA . LYS A 1 170 ? -25.131 -10.774 -5.955 1.00 97.88 170 LYS A CA 1
ATOM 1413 C C . LYS A 1 170 ? -26.048 -9.986 -5.014 1.00 97.88 170 LYS A C 1
ATOM 1415 O O . LYS A 1 170 ? -26.647 -10.606 -4.142 1.00 97.88 170 LYS A O 1
ATOM 1420 N N . GLY A 1 171 ? -26.150 -8.661 -5.159 1.00 98.12 171 GLY A N 1
ATOM 1421 C CA . GLY A 1 171 ? -26.953 -7.819 -4.269 1.00 98.12 171 GLY A CA 1
ATOM 1422 C C . GLY A 1 171 ? -26.463 -7.833 -2.818 1.00 98.12 171 GLY A C 1
ATOM 1423 O O . GLY A 1 171 ? -27.276 -7.737 -1.905 1.00 98.12 171 GLY A O 1
ATOM 1424 N N . LYS A 1 172 ? -25.155 -8.020 -2.595 1.00 97.75 172 LYS A N 1
ATOM 1425 C CA . LYS A 1 172 ? -24.548 -8.076 -1.257 1.00 97.75 172 LYS A CA 1
ATOM 1426 C C . LYS A 1 172 ? -23.443 -7.043 -1.133 1.00 97.75 172 LYS A C 1
ATOM 1428 O O . LYS A 1 172 ? -22.633 -6.919 -2.047 1.00 97.75 172 LYS A O 1
ATOM 1433 N N . ASP A 1 173 ? -23.377 -6.373 0.010 1.00 98.12 173 ASP A N 1
ATOM 1434 C CA . ASP A 1 173 ? -22.226 -5.542 0.353 1.00 98.12 173 ASP A CA 1
ATOM 1435 C C . ASP A 1 173 ? -20.953 -6.385 0.454 1.00 98.12 173 ASP A C 1
ATOM 1437 O O . ASP A 1 173 ? -20.988 -7.568 0.803 1.00 98.12 173 ASP A O 1
ATOM 1441 N N . MET A 1 174 ? -19.821 -5.775 0.112 1.00 98.06 174 MET A N 1
ATOM 1442 C CA . MET A 1 174 ? -18.547 -6.476 0.014 1.00 98.06 174 MET A CA 1
ATOM 1443 C C . MET A 1 174 ? -17.779 -6.377 1.337 1.00 98.06 174 MET A C 1
ATOM 1445 O O . MET A 1 174 ? -17.316 -5.280 1.658 1.00 98.06 174 MET A O 1
ATOM 1449 N N . PRO A 1 175 ? -17.603 -7.480 2.092 1.00 97.88 175 PRO A N 1
ATOM 1450 C CA . PRO A 1 175 ? -16.792 -7.469 3.301 1.00 97.88 175 PRO A CA 1
ATOM 1451 C C . PRO A 1 175 ? -15.332 -7.203 2.939 1.00 97.88 175 PRO A C 1
ATOM 1453 O O . PRO A 1 175 ? -14.784 -7.819 2.018 1.00 97.88 175 PRO A O 1
ATOM 1456 N N . VAL A 1 176 ? -14.702 -6.288 3.671 1.00 97.94 176 VAL A N 1
ATOM 1457 C CA . VAL A 1 176 ? -13.297 -5.929 3.480 1.00 97.94 176 VAL A CA 1
ATOM 1458 C C . VAL A 1 176 ? -12.569 -5.772 4.808 1.00 97.94 176 VAL A C 1
ATOM 1460 O O . VAL A 1 176 ? -13.147 -5.397 5.830 1.00 97.94 176 VAL A O 1
ATOM 1463 N N . ILE A 1 177 ? -11.263 -6.017 4.759 1.00 98.00 177 ILE A N 1
ATOM 1464 C CA . ILE A 1 177 ? -10.325 -5.667 5.825 1.00 98.00 177 ILE A CA 1
ATOM 1465 C C . ILE A 1 177 ? -9.305 -4.703 5.246 1.00 98.00 177 ILE A C 1
ATOM 1467 O O . ILE A 1 177 ? -8.692 -4.991 4.220 1.00 98.00 177 ILE A O 1
ATOM 1471 N N . ILE A 1 178 ? -9.116 -3.564 5.898 1.00 98.12 178 ILE A N 1
ATOM 1472 C CA . ILE A 1 178 ? -8.155 -2.550 5.479 1.00 98.12 178 ILE A CA 1
ATOM 1473 C C . ILE A 1 178 ? -6.995 -2.539 6.458 1.00 98.12 178 ILE A C 1
ATOM 1475 O O . ILE A 1 178 ? -7.174 -2.194 7.623 1.00 98.12 178 ILE A O 1
ATOM 1479 N N . GLY A 1 179 ? -5.812 -2.904 5.979 1.00 97.94 179 GLY A N 1
ATOM 1480 C CA . GLY A 1 179 ? -4.571 -2.839 6.736 1.00 97.94 179 GLY A CA 1
ATOM 1481 C C . GLY A 1 179 ? -3.871 -1.495 6.598 1.00 97.94 179 GLY A C 1
ATOM 1482 O O . GLY A 1 179 ? -3.793 -0.941 5.501 1.00 97.94 179 GLY A O 1
ATOM 1483 N N . ILE A 1 180 ? -3.317 -1.003 7.705 1.00 98.00 180 ILE A N 1
ATOM 1484 C CA . ILE A 1 180 ? -2.382 0.125 7.753 1.00 98.00 180 ILE A CA 1
ATOM 1485 C C . ILE A 1 180 ? -1.133 -0.343 8.504 1.00 98.00 180 ILE A C 1
ATOM 1487 O O . ILE A 1 180 ? -1.231 -0.981 9.555 1.00 98.00 180 ILE A O 1
ATOM 1491 N N . GLY A 1 181 ? 0.049 -0.043 7.960 1.00 96.25 181 GLY A N 1
ATOM 1492 C CA . GLY A 1 181 ? 1.319 -0.428 8.580 1.00 96.25 181 GLY A CA 1
ATOM 1493 C C . GLY A 1 181 ? 1.597 -1.932 8.544 1.00 96.25 181 GLY A C 1
ATOM 1494 O O . GLY A 1 181 ? 2.155 -2.486 9.486 1.00 96.25 181 GLY A O 1
ATOM 1495 N N . TRP A 1 182 ? 1.176 -2.621 7.482 1.00 95.81 182 TRP A N 1
ATOM 1496 C CA . TRP A 1 182 ? 1.562 -4.017 7.252 1.00 95.81 182 TRP A CA 1
ATOM 1497 C C . TRP A 1 182 ? 3.051 -4.157 6.941 1.00 95.81 182 TRP A C 1
ATOM 1499 O O . TRP A 1 182 ? 3.741 -3.174 6.678 1.00 95.81 182 TRP A O 1
ATOM 1509 N N . GLU A 1 183 ? 3.565 -5.385 6.983 1.00 95.19 183 GLU A N 1
ATOM 1510 C CA . GLU A 1 183 ? 4.980 -5.654 6.723 1.00 95.19 183 GLU A CA 1
ATOM 1511 C C . GLU A 1 183 ? 5.442 -5.028 5.387 1.00 95.19 183 GLU A C 1
ATOM 1513 O O . GLU A 1 183 ? 4.769 -5.223 4.372 1.00 95.19 183 GLU A O 1
ATOM 1518 N N . PRO A 1 184 ? 6.569 -4.285 5.340 1.00 96.12 184 PRO A N 1
ATOM 1519 C CA . PRO A 1 184 ? 6.952 -3.525 4.148 1.00 96.12 184 PRO A CA 1
ATOM 1520 C C . PRO A 1 184 ? 7.034 -4.342 2.851 1.00 96.12 184 PRO A C 1
ATOM 1522 O O . PRO A 1 184 ? 6.635 -3.853 1.797 1.00 96.12 184 PRO A O 1
ATOM 1525 N N . ILE A 1 185 ? 7.493 -5.597 2.903 1.00 96.25 185 ILE A N 1
ATOM 1526 C CA . ILE A 1 185 ? 7.548 -6.456 1.707 1.00 96.25 185 ILE A CA 1
ATOM 1527 C C . ILE A 1 185 ? 6.139 -6.850 1.234 1.00 96.25 185 ILE A C 1
ATOM 1529 O O . ILE A 1 185 ? 5.882 -6.864 0.030 1.00 96.25 185 ILE A O 1
ATOM 1533 N N . LEU A 1 186 ? 5.194 -7.079 2.154 1.00 96.75 186 LEU A N 1
ATOM 1534 C CA . LEU A 1 186 ? 3.789 -7.297 1.798 1.00 96.75 186 LEU A CA 1
ATOM 1535 C C . LEU A 1 186 ? 3.184 -6.054 1.135 1.00 96.75 186 LEU A C 1
ATOM 1537 O O . LEU A 1 186 ? 2.432 -6.180 0.174 1.00 96.75 186 LEU A O 1
ATOM 1541 N N . GLN A 1 187 ? 3.542 -4.856 1.595 1.00 97.62 187 GLN A N 1
ATOM 1542 C CA . GLN A 1 187 ? 3.115 -3.621 0.939 1.00 97.62 187 GLN A CA 1
ATOM 1543 C C . GLN A 1 187 ? 3.652 -3.527 -0.496 1.00 97.62 187 GLN A C 1
ATOM 1545 O O . GLN A 1 187 ? 2.886 -3.253 -1.414 1.00 97.62 187 GLN A O 1
ATOM 1550 N N . ILE A 1 188 ? 4.938 -3.822 -0.719 1.00 97.31 188 ILE A N 1
ATOM 1551 C CA . ILE A 1 188 ? 5.513 -3.867 -2.075 1.00 97.31 188 ILE A CA 1
ATOM 1552 C C . ILE A 1 188 ? 4.737 -4.861 -2.943 1.00 97.31 188 ILE A C 1
ATOM 1554 O O . ILE A 1 188 ? 4.342 -4.513 -4.053 1.00 97.31 188 ILE A O 1
ATOM 1558 N N . SER A 1 189 ? 4.436 -6.049 -2.416 1.00 96.75 189 SER A N 1
ATOM 1559 C CA . SER A 1 189 ? 3.641 -7.046 -3.130 1.00 96.75 189 SER A CA 1
ATOM 1560 C C . SER A 1 189 ? 2.208 -6.587 -3.428 1.00 96.75 189 SER A C 1
ATOM 1562 O O . SER A 1 189 ? 1.702 -6.867 -4.508 1.00 96.75 189 SER A O 1
ATOM 1564 N N . ALA A 1 190 ? 1.550 -5.867 -2.517 1.00 96.56 190 ALA A N 1
ATOM 1565 C CA . ALA A 1 190 ? 0.210 -5.308 -2.735 1.00 96.56 190 ALA A CA 1
ATOM 1566 C C . ALA A 1 190 ? 0.196 -4.157 -3.761 1.00 96.56 190 ALA A C 1
ATOM 1568 O O . ALA A 1 190 ? -0.851 -3.812 -4.315 1.00 96.56 190 ALA A O 1
ATOM 1569 N N . ALA A 1 191 ? 1.354 -3.538 -4.008 1.00 95.75 191 ALA A N 1
ATOM 1570 C CA . ALA A 1 191 ? 1.544 -2.553 -5.067 1.00 95.75 191 ALA A CA 1
ATOM 1571 C C . ALA A 1 191 ? 1.924 -3.185 -6.420 1.00 95.75 191 ALA A C 1
ATOM 1573 O O . ALA A 1 191 ? 1.811 -2.527 -7.462 1.00 95.75 191 ALA A O 1
ATOM 1574 N N . MET A 1 192 ? 2.342 -4.457 -6.431 1.00 94.19 192 MET A N 1
ATOM 1575 C CA . MET A 1 192 ? 2.545 -5.215 -7.665 1.00 94.19 192 MET A CA 1
ATOM 1576 C C . MET A 1 192 ? 1.214 -5.432 -8.393 1.00 94.19 192 MET A C 1
ATOM 1578 O O . MET A 1 192 ? 0.120 -5.258 -7.859 1.00 94.19 192 MET A O 1
ATOM 1582 N N . ARG A 1 193 ? 1.308 -5.789 -9.675 1.00 87.69 193 ARG A N 1
ATOM 1583 C CA . ARG A 1 193 ? 0.147 -6.013 -10.547 1.00 87.69 193 ARG A CA 1
ATOM 1584 C C . ARG A 1 193 ? 0.176 -7.428 -11.104 1.00 87.69 193 ARG A C 1
ATOM 1586 O O . ARG A 1 193 ? 0.387 -7.583 -12.311 1.00 87.69 193 ARG A O 1
ATOM 1593 N N . PRO A 1 19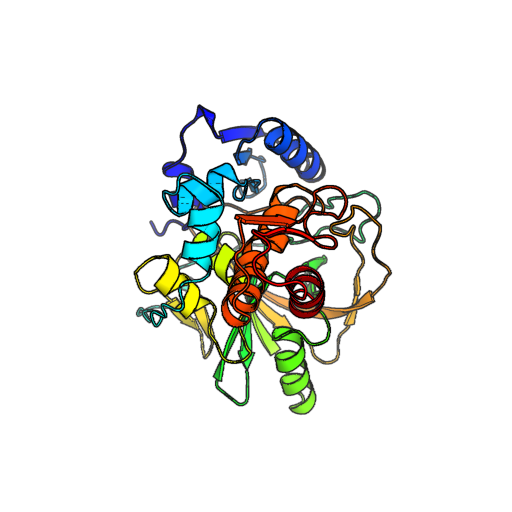4 ? 0.027 -8.446 -10.242 1.00 91.81 194 PRO A N 1
ATOM 1594 C CA . PRO A 1 194 ? 0.006 -9.812 -10.717 1.00 91.81 194 PRO A CA 1
ATOM 1595 C C . PRO A 1 194 ? -1.260 -10.071 -11.542 1.00 91.81 194 PRO A C 1
ATOM 1597 O O . PRO A 1 194 ? -2.181 -9.252 -11.582 1.00 91.81 194 PRO A O 1
ATOM 1600 N N . SER A 1 195 ? -1.305 -11.211 -12.224 1.00 91.81 195 SER A N 1
ATOM 1601 C CA . SER A 1 195 ? -2.511 -11.663 -12.920 1.00 91.81 195 SER A CA 1
ATOM 1602 C C . SER A 1 195 ? -3.649 -11.945 -11.932 1.00 91.81 195 SER A C 1
ATOM 1604 O O . SER A 1 195 ? -3.412 -12.306 -10.779 1.00 91.81 195 SER A O 1
ATOM 1606 N N . TYR A 1 196 ? -4.897 -11.818 -12.389 1.00 91.12 196 TYR A N 1
ATOM 1607 C CA . TYR A 1 196 ? -6.067 -12.130 -11.564 1.00 91.12 196 TYR A CA 1
ATOM 1608 C C . TYR A 1 196 ? -6.002 -13.574 -11.049 1.00 91.12 196 TYR A C 1
ATOM 1610 O O . TYR A 1 196 ? -5.737 -14.493 -11.822 1.00 91.12 196 TYR A O 1
ATOM 1618 N N . GLY A 1 197 ? -6.258 -13.773 -9.755 1.00 90.00 197 GLY A N 1
ATOM 1619 C CA . GLY A 1 197 ? -6.178 -15.085 -9.107 1.00 90.00 197 GLY A CA 1
ATOM 1620 C C . GLY A 1 197 ? -4.818 -15.411 -8.481 1.00 90.00 197 GLY A C 1
ATOM 1621 O O . GLY A 1 197 ? -4.732 -16.370 -7.719 1.00 90.00 197 GLY A O 1
ATOM 1622 N N . VAL A 1 198 ? -3.772 -14.621 -8.743 1.00 91.88 198 VAL A N 1
ATOM 1623 C CA . VAL A 1 198 ? -2.473 -14.763 -8.068 1.00 91.88 198 VAL A CA 1
ATOM 1624 C C . VAL A 1 198 ? -2.476 -13.935 -6.787 1.00 91.88 198 VAL A C 1
ATOM 1626 O O . VAL A 1 198 ? -2.735 -12.734 -6.826 1.00 91.88 198 VAL A O 1
ATOM 1629 N N . SER A 1 199 ? -2.211 -14.578 -5.648 1.00 94.00 199 SER A N 1
ATOM 1630 C CA . SER A 1 199 ? -2.274 -13.925 -4.339 1.00 94.00 199 SER A CA 1
ATOM 1631 C C . SER A 1 199 ? -1.040 -13.078 -4.064 1.00 94.00 199 SER A C 1
ATOM 1633 O O . SER A 1 199 ? 0.087 -13.571 -4.099 1.00 94.00 199 SER A O 1
ATOM 1635 N N . GLU A 1 200 ? -1.254 -11.821 -3.683 1.00 96.75 200 GLU A N 1
ATOM 1636 C CA . GLU A 1 200 ? -0.174 -10.957 -3.216 1.00 96.75 200 GLU A CA 1
ATOM 1637 C C . GLU A 1 200 ? 0.445 -11.462 -1.895 1.00 96.75 200 GLU A C 1
ATOM 1639 O O . GLU A 1 200 ? 1.608 -11.190 -1.623 1.00 96.75 200 GLU A O 1
ATOM 1644 N N . LEU A 1 201 ? -0.262 -12.270 -1.091 1.00 96.69 201 LEU A N 1
ATOM 1645 C CA . LEU A 1 201 ? 0.354 -12.935 0.067 1.00 96.69 201 LEU A CA 1
ATOM 1646 C C . LEU A 1 201 ? 1.391 -13.977 -0.355 1.00 96.69 201 LEU A C 1
ATOM 1648 O O . LEU A 1 201 ? 2.419 -14.116 0.303 1.00 96.69 201 LEU A O 1
ATOM 1652 N N . GLU A 1 202 ? 1.126 -14.706 -1.441 1.00 97.12 202 GLU A N 1
ATOM 1653 C CA . GLU A 1 202 ? 2.041 -15.735 -1.936 1.00 97.12 202 GLU A CA 1
ATOM 1654 C C . GLU A 1 202 ? 3.307 -15.132 -2.538 1.00 97.12 202 GLU A C 1
ATOM 1656 O O . GLU A 1 202 ? 4.406 -15.639 -2.300 1.00 97.12 202 GLU A O 1
ATOM 1661 N N . ILE A 1 203 ? 3.144 -14.028 -3.273 1.00 97.25 203 ILE A N 1
ATOM 1662 C CA . ILE A 1 203 ? 4.253 -13.236 -3.811 1.00 97.25 203 ILE A CA 1
ATOM 1663 C C . ILE A 1 203 ? 5.072 -12.647 -2.663 1.00 97.25 203 ILE A C 1
ATOM 1665 O O . ILE A 1 203 ? 6.288 -12.818 -2.635 1.00 97.25 203 ILE A O 1
ATOM 1669 N N . ALA A 1 204 ? 4.426 -12.015 -1.677 1.00 97.12 204 ALA A N 1
ATOM 1670 C CA . ALA A 1 204 ? 5.113 -11.517 -0.490 1.00 97.12 204 ALA A CA 1
ATOM 1671 C C . ALA A 1 204 ? 5.898 -12.635 0.212 1.00 97.12 204 ALA A C 1
ATOM 1673 O O . ALA A 1 204 ? 7.069 -12.446 0.534 1.00 97.12 204 ALA A O 1
ATOM 1674 N N . GLY A 1 205 ? 5.297 -13.818 0.375 1.00 97.56 205 GLY A N 1
ATOM 1675 C CA . GLY A 1 205 ? 5.967 -14.967 0.973 1.00 97.56 205 GLY A CA 1
ATOM 1676 C C . GLY A 1 205 ? 7.215 -15.402 0.198 1.00 97.56 205 GLY A C 1
ATOM 1677 O O . GLY A 1 205 ? 8.269 -15.618 0.795 1.00 97.56 205 GLY A O 1
ATOM 1678 N N . GLY A 1 206 ? 7.133 -15.462 -1.134 1.00 97.75 206 GLY A N 1
ATOM 1679 C CA . GLY A 1 206 ? 8.278 -15.765 -1.996 1.00 97.75 206 GLY A CA 1
ATOM 1680 C C . GLY A 1 206 ? 9.384 -14.715 -1.928 1.00 97.75 206 GLY A C 1
ATOM 1681 O O . GLY A 1 206 ? 10.553 -15.054 -1.744 1.00 97.75 206 GLY A O 1
ATOM 1682 N N . LEU A 1 207 ? 9.017 -13.432 -1.966 1.00 96.94 207 LEU A N 1
ATOM 1683 C CA . LEU A 1 207 ? 9.953 -12.317 -1.814 1.00 96.94 207 LEU A CA 1
ATOM 1684 C C . LEU A 1 207 ? 10.668 -12.338 -0.454 1.00 96.94 207 LEU A C 1
ATOM 1686 O O . LEU A 1 207 ? 11.852 -12.005 -0.378 1.00 96.94 207 LEU A O 1
ATOM 1690 N N . MET A 1 208 ? 9.965 -12.752 0.603 1.00 95.00 208 MET A N 1
ATOM 1691 C CA . MET A 1 208 ? 10.480 -12.863 1.972 1.00 95.00 208 MET A CA 1
ATOM 1692 C C . MET A 1 208 ? 11.245 -14.169 2.234 1.00 95.00 208 MET A C 1
ATOM 1694 O O . MET A 1 208 ? 11.955 -14.260 3.235 1.00 95.00 208 MET A O 1
ATOM 1698 N N . GLY A 1 209 ? 11.081 -15.186 1.381 1.00 96.88 209 GLY A N 1
ATOM 1699 C CA . GLY A 1 209 ? 11.607 -16.536 1.601 1.00 96.88 209 GLY A CA 1
ATOM 1700 C C . GLY A 1 209 ? 10.947 -17.284 2.768 1.00 96.88 209 GLY A C 1
ATOM 1701 O O . GLY A 1 209 ? 11.500 -18.267 3.256 1.00 96.88 209 GLY A O 1
ATOM 1702 N N . ARG A 1 210 ? 9.786 -16.817 3.246 1.00 96.88 210 ARG A N 1
ATOM 1703 C CA . ARG A 1 210 ? 9.022 -17.412 4.355 1.00 96.88 210 ARG A CA 1
ATOM 1704 C C . ARG A 1 210 ? 7.527 -17.143 4.175 1.00 96.88 210 ARG A C 1
ATOM 1706 O O . ARG A 1 210 ? 7.184 -16.111 3.605 1.00 96.88 210 ARG A O 1
ATOM 1713 N N . PRO A 1 211 ? 6.629 -18.002 4.681 1.00 97.56 211 PRO A N 1
ATOM 1714 C CA . PRO A 1 211 ? 5.197 -17.739 4.603 1.00 97.56 211 PRO A CA 1
ATOM 1715 C C . PRO A 1 211 ? 4.817 -16.438 5.326 1.00 97.56 211 PRO A C 1
ATOM 1717 O O . PRO A 1 211 ? 5.422 -16.055 6.336 1.00 97.56 211 PRO A O 1
ATOM 1720 N N . VAL A 1 212 ? 3.792 -15.757 4.807 1.00 97.38 212 VAL A N 1
ATOM 1721 C CA . VAL A 1 212 ? 3.162 -14.630 5.504 1.00 97.38 212 VAL A CA 1
ATOM 1722 C C . VAL A 1 212 ? 2.199 -15.194 6.552 1.00 97.38 212 VAL A C 1
ATOM 1724 O O . VAL A 1 212 ? 1.270 -15.910 6.171 1.00 97.38 212 VAL A O 1
ATOM 1727 N N . PRO A 1 213 ? 2.382 -14.888 7.848 1.00 96.94 213 PRO A N 1
ATOM 1728 C CA . PRO A 1 213 ? 1.465 -15.343 8.881 1.00 96.94 213 PRO A CA 1
ATOM 1729 C C . PRO A 1 213 ? 0.145 -14.567 8.812 1.00 96.94 213 PRO A C 1
ATOM 1731 O O . PRO A 1 213 ? 0.123 -13.329 8.802 1.00 96.94 213 PRO A O 1
ATOM 1734 N N . VAL A 1 214 ? -0.966 -15.295 8.783 1.00 97.62 214 VAL A N 1
ATOM 1735 C CA . VAL A 1 214 ? -2.324 -14.748 8.707 1.00 97.62 214 VAL A CA 1
ATOM 1736 C C . VAL A 1 214 ? -3.240 -15.423 9.722 1.00 97.62 214 VAL A C 1
ATOM 1738 O O . VAL A 1 214 ? -3.046 -16.581 10.068 1.00 97.62 214 VAL A O 1
ATOM 1741 N N . ILE A 1 215 ? -4.280 -14.723 10.156 1.00 97.06 215 ILE A N 1
ATOM 1742 C CA . ILE A 1 215 ? -5.453 -15.325 10.807 1.00 97.06 215 ILE A CA 1
ATOM 1743 C C . ILE A 1 215 ? -6.636 -15.316 9.850 1.00 97.06 215 ILE A C 1
ATOM 1745 O O . ILE A 1 215 ? -6.648 -14.553 8.883 1.00 97.06 215 ILE A O 1
ATOM 1749 N N . LYS A 1 216 ? -7.655 -16.125 10.132 1.00 95.38 216 LYS A N 1
ATOM 1750 C CA . LYS A 1 216 ? -8.947 -16.038 9.449 1.00 95.38 216 LYS A CA 1
ATOM 1751 C C . LYS A 1 216 ? -9.955 -15.335 10.348 1.00 95.38 216 LYS A C 1
ATOM 1753 O O . LYS A 1 216 ? -10.204 -15.788 11.459 1.00 95.38 216 LYS A O 1
ATOM 1758 N N . ASP A 1 217 ? -10.554 -14.263 9.847 1.00 92.62 217 ASP A N 1
ATOM 1759 C CA . ASP A 1 217 ? -11.749 -13.669 10.441 1.00 92.62 217 ASP A CA 1
ATOM 1760 C C . ASP A 1 217 ? -12.922 -13.910 9.493 1.00 92.62 217 ASP A C 1
ATOM 1762 O O . ASP A 1 217 ? -12.949 -13.415 8.361 1.00 92.62 217 ASP A O 1
ATOM 1766 N N . SER A 1 218 ? -13.865 -14.740 9.943 1.00 86.88 218 SER A N 1
ATOM 1767 C CA . SER A 1 218 ? -14.884 -15.355 9.088 1.00 86.88 218 SER A CA 1
ATOM 1768 C C . SER A 1 218 ? -14.240 -16.102 7.909 1.00 86.88 218 SER A C 1
ATOM 1770 O O . SER A 1 218 ? -13.742 -17.213 8.064 1.00 86.88 218 SER A O 1
ATOM 1772 N N . ASP A 1 219 ? -14.194 -15.464 6.743 1.00 87.75 219 ASP A N 1
ATOM 1773 C CA . ASP A 1 219 ? -13.746 -16.039 5.481 1.00 87.75 219 ASP A CA 1
ATOM 1774 C C . ASP A 1 219 ? -12.551 -15.302 4.861 1.00 87.75 219 ASP A C 1
ATOM 1776 O O . ASP A 1 219 ? -12.100 -15.698 3.783 1.00 87.75 219 ASP A O 1
ATOM 1780 N N . ILE A 1 220 ? -12.058 -14.244 5.515 1.00 95.06 220 ILE A N 1
ATOM 1781 C CA . ILE A 1 220 ? -10.971 -13.386 5.035 1.00 95.06 220 ILE A CA 1
ATOM 1782 C C . ILE A 1 220 ? -9.697 -13.683 5.830 1.00 95.06 220 ILE A C 1
ATOM 1784 O O . ILE A 1 220 ? -9.679 -13.615 7.058 1.00 95.06 220 ILE A O 1
ATOM 1788 N N . MET A 1 221 ? -8.611 -13.982 5.118 1.00 96.00 221 MET A N 1
ATOM 1789 C CA . MET A 1 221 ? -7.260 -14.039 5.672 1.00 96.00 221 MET A CA 1
ATOM 1790 C C . MET A 1 221 ? -6.732 -12.627 5.925 1.00 96.00 221 MET A C 1
ATOM 1792 O O . MET A 1 221 ? -6.701 -11.811 5.002 1.00 96.00 221 MET A O 1
ATOM 1796 N N . ILE A 1 222 ? -6.288 -12.367 7.152 1.00 96.75 222 ILE A N 1
ATOM 1797 C CA . ILE A 1 222 ? -5.771 -11.080 7.617 1.00 96.75 222 ILE A CA 1
ATOM 1798 C C . ILE A 1 222 ? -4.321 -11.275 8.076 1.00 96.75 222 ILE A C 1
ATOM 1800 O O . ILE A 1 222 ? -4.088 -12.082 8.978 1.00 96.75 222 ILE A O 1
ATOM 1804 N N . PRO A 1 223 ? -3.345 -10.539 7.516 1.00 96.38 223 PRO A N 1
ATOM 1805 C CA . PRO A 1 223 ? -1.980 -10.499 8.031 1.00 96.38 223 PRO A CA 1
ATOM 1806 C C . PRO A 1 223 ? -1.951 -10.168 9.523 1.00 96.38 223 PRO A C 1
ATOM 1808 O O . PRO A 1 223 ? -2.561 -9.193 9.963 1.00 96.38 223 PRO A O 1
ATOM 1811 N N . VAL A 1 224 ? -1.218 -10.951 10.314 1.00 94.19 224 VAL A N 1
ATOM 1812 C CA . VAL A 1 224 ? -1.119 -10.717 11.769 1.00 94.19 224 VAL A CA 1
ATOM 1813 C C . VAL A 1 224 ? -0.123 -9.626 12.146 1.00 94.19 224 VAL A C 1
ATOM 1815 O O . VAL A 1 224 ? -0.053 -9.214 13.298 1.00 94.19 224 VAL A O 1
ATOM 1818 N N . SER A 1 225 ? 0.692 -9.200 11.186 1.00 83.25 225 SER A N 1
ATOM 1819 C CA . SER A 1 225 ? 1.852 -8.347 11.406 1.00 83.25 225 SER A CA 1
ATOM 1820 C C . SER A 1 225 ? 1.562 -6.864 11.157 1.00 83.25 225 SER A C 1
ATOM 1822 O O . SER A 1 225 ? 2.481 -6.077 10.991 1.00 83.25 225 SER A O 1
ATOM 1824 N N . GLY A 1 226 ? 0.300 -6.445 11.119 1.00 90.69 226 GLY A N 1
ATOM 1825 C CA . GLY A 1 226 ? -0.058 -5.043 10.935 1.00 90.69 226 GLY A CA 1
ATOM 1826 C C . GLY A 1 226 ? -0.012 -4.177 12.177 1.00 90.69 226 GLY A C 1
ATOM 1827 O O . GLY A 1 226 ? 0.052 -4.674 13.295 1.00 90.69 226 GLY A O 1
ATOM 1828 N N . GLU A 1 227 ? -0.108 -2.866 11.966 1.00 97.50 227 GLU A N 1
ATOM 1829 C CA . GLU A 1 227 ? -0.279 -1.895 13.048 1.00 97.50 227 GLU A CA 1
ATOM 1830 C C . GLU A 1 227 ? -1.759 -1.699 13.384 1.00 97.50 227 GLU A C 1
ATOM 1832 O O . GLU A 1 227 ? -2.159 -1.776 14.547 1.00 97.50 227 GLU A O 1
ATOM 1837 N N . ILE A 1 228 ? -2.575 -1.437 12.356 1.00 98.25 228 ILE A N 1
ATOM 1838 C CA . ILE A 1 228 ? -3.995 -1.093 12.476 1.00 98.25 228 ILE A CA 1
ATOM 1839 C C . ILE A 1 228 ? -4.782 -1.818 11.382 1.00 98.25 228 ILE A C 1
ATOM 1841 O O . ILE A 1 228 ? -4.331 -1.932 10.241 1.00 98.25 228 ILE A O 1
ATOM 1845 N N . VAL A 1 229 ? -5.980 -2.275 11.733 1.00 98.06 229 VAL A N 1
ATOM 1846 C CA . VAL A 1 229 ? -6.955 -2.881 10.828 1.00 98.06 229 VAL A CA 1
ATOM 1847 C C . VAL A 1 229 ? -8.310 -2.196 10.979 1.00 98.06 229 VAL A C 1
ATOM 1849 O O . VAL A 1 229 ? -8.780 -1.968 12.094 1.00 98.06 229 VAL A O 1
ATOM 1852 N N . LEU A 1 230 ? -8.936 -1.860 9.852 1.00 97.81 230 LEU A N 1
ATOM 1853 C CA . LEU A 1 230 ? -10.324 -1.409 9.790 1.00 97.81 230 LEU A CA 1
ATOM 1854 C C . LEU A 1 230 ? -11.145 -2.527 9.151 1.00 97.81 230 LEU A C 1
ATOM 1856 O O . LEU A 1 230 ? -10.856 -2.949 8.030 1.00 97.81 230 LEU A O 1
ATOM 1860 N N . LYS A 1 231 ? -12.163 -2.999 9.860 1.00 97.38 231 LYS A N 1
ATOM 1861 C CA . LYS A 1 231 ? -13.114 -4.004 9.388 1.00 97.38 231 LYS A CA 1
ATOM 1862 C C . LYS A 1 231 ? -14.423 -3.327 9.006 1.00 97.38 231 LYS A C 1
ATOM 1864 O O . LYS A 1 231 ? -14.878 -2.427 9.712 1.00 97.38 231 LYS A O 1
ATOM 1869 N N . GLY A 1 232 ? -15.019 -3.764 7.901 1.00 97.00 232 GLY A N 1
ATOM 1870 C CA . GLY A 1 232 ? -16.347 -3.314 7.508 1.00 97.00 232 GLY A CA 1
ATOM 1871 C C . GLY A 1 232 ? -16.728 -3.720 6.092 1.00 97.00 232 GLY A C 1
ATOM 1872 O O . GLY A 1 232 ? -16.265 -4.745 5.584 1.00 97.00 232 GLY A O 1
ATOM 1873 N N . TYR A 1 233 ? -17.559 -2.903 5.445 1.00 98.06 233 TYR A N 1
ATOM 1874 C CA . TYR A 1 233 ? -18.181 -3.243 4.166 1.00 98.06 233 TYR A CA 1
ATOM 1875 C C . TYR A 1 233 ? -18.085 -2.116 3.146 1.00 98.06 233 TYR A C 1
ATOM 1877 O O . TYR A 1 233 ? -18.387 -0.962 3.440 1.00 98.06 233 TYR A O 1
ATOM 1885 N N . ILE A 1 234 ? -17.739 -2.458 1.906 1.00 98.44 234 ILE A N 1
ATOM 1886 C CA . ILE A 1 234 ? -17.945 -1.559 0.770 1.00 98.44 234 ILE A CA 1
ATOM 1887 C C . ILE A 1 234 ? -19.381 -1.741 0.279 1.00 98.44 234 ILE A C 1
ATOM 1889 O O . ILE A 1 234 ? -19.764 -2.829 -0.162 1.00 98.44 234 ILE A O 1
ATOM 1893 N N . LYS A 1 235 ? -20.164 -0.667 0.372 1.00 98.44 235 LYS A N 1
ATOM 1894 C CA . LYS A 1 235 ? -21.594 -0.645 0.058 1.00 98.44 235 LYS A CA 1
ATOM 1895 C C . LYS A 1 235 ? -21.819 -0.689 -1.448 1.00 98.44 235 LYS A C 1
ATOM 1897 O O . LYS A 1 235 ? -21.124 0.005 -2.190 1.00 98.44 235 LYS A O 1
ATOM 1902 N N . ILE A 1 236 ? -22.796 -1.471 -1.905 1.00 97.69 236 ILE A N 1
ATOM 1903 C CA . ILE A 1 236 ? -23.085 -1.609 -3.346 1.00 97.69 236 ILE A CA 1
ATOM 1904 C C . ILE A 1 236 ? -24.019 -0.531 -3.911 1.00 97.69 236 ILE A C 1
ATOM 1906 O O . ILE A 1 236 ? -24.050 -0.311 -5.129 1.00 97.69 236 ILE A O 1
ATOM 1910 N N . ASP A 1 237 ? -24.766 0.140 -3.038 1.00 96.06 237 ASP A N 1
ATOM 1911 C CA . ASP A 1 237 ? -25.855 1.073 -3.347 1.00 96.06 237 ASP A CA 1
ATOM 1912 C C . ASP A 1 237 ? -25.642 2.486 -2.770 1.00 96.06 237 ASP A C 1
ATOM 1914 O O . ASP A 1 237 ? -26.322 3.431 -3.177 1.00 96.06 237 ASP A O 1
ATOM 1918 N N . ARG A 1 238 ? -24.657 2.670 -1.882 1.00 97.50 238 ARG A N 1
ATOM 1919 C CA . ARG A 1 238 ? -24.304 3.968 -1.292 1.00 97.50 238 ARG A CA 1
ATOM 1920 C C . ARG A 1 238 ? -23.011 4.511 -1.884 1.00 97.50 238 ARG A C 1
ATOM 1922 O O . ARG A 1 238 ? -21.984 3.837 -1.909 1.00 97.50 238 ARG A O 1
ATOM 1929 N N . TYR A 1 239 ? -23.066 5.767 -2.317 1.00 97.75 239 TYR A N 1
ATOM 1930 C CA . TYR A 1 239 ? -21.973 6.451 -2.999 1.00 97.75 239 TYR A CA 1
ATOM 1931 C C . TYR A 1 239 ? -21.882 7.898 -2.552 1.00 97.75 239 TYR A C 1
ATOM 1933 O O . TYR A 1 239 ? -22.899 8.520 -2.249 1.00 97.75 239 TYR A O 1
ATOM 1941 N N . ASP A 1 240 ? -20.683 8.448 -2.642 1.00 97.69 240 ASP A N 1
ATOM 1942 C CA . ASP A 1 240 ? -20.414 9.861 -2.417 1.00 97.69 240 ASP A CA 1
ATOM 1943 C C . ASP A 1 240 ? -19.271 10.302 -3.338 1.00 97.69 240 ASP A C 1
ATOM 1945 O O . ASP A 1 240 ? -18.662 9.491 -4.045 1.00 97.69 240 ASP A O 1
ATOM 1949 N N . ASP A 1 241 ? -19.020 11.599 -3.383 1.00 97.19 241 ASP A N 1
ATOM 1950 C CA . ASP A 1 241 ? -18.013 12.184 -4.239 1.00 97.19 241 ASP A CA 1
ATOM 1951 C C . ASP A 1 241 ? -16.651 12.284 -3.541 1.00 97.19 241 ASP A C 1
ATOM 1953 O O . ASP A 1 241 ? -16.543 12.721 -2.394 1.00 97.19 241 ASP A O 1
ATOM 1957 N N . GLU A 1 242 ? -15.593 11.953 -4.278 1.00 96.06 242 GLU A N 1
ATOM 1958 C CA . GLU A 1 242 ? -14.197 12.116 -3.871 1.00 96.06 242 GLU A CA 1
ATOM 1959 C C . GLU A 1 242 ? -13.363 12.769 -4.981 1.00 96.06 242 GLU A C 1
ATOM 1961 O O . GLU A 1 242 ? -13.691 12.692 -6.170 1.00 96.06 242 GLU A O 1
ATOM 1966 N N . TRP A 1 243 ? -12.297 13.457 -4.577 1.00 96.38 243 TRP A N 1
ATOM 1967 C CA . TRP A 1 243 ? -11.208 13.905 -5.445 1.00 96.38 243 TRP A CA 1
ATOM 1968 C C . TRP A 1 243 ? -9.966 14.208 -4.612 1.00 96.38 243 TRP A C 1
ATOM 1970 O O . TRP A 1 243 ? -10.050 14.671 -3.466 1.00 96.38 243 TRP A O 1
ATOM 1980 N N . MET A 1 244 ? -8.805 13.975 -5.209 1.00 95.00 244 MET A N 1
ATOM 1981 C CA . MET A 1 244 ? -7.516 14.102 -4.549 1.00 95.00 244 MET A CA 1
ATOM 1982 C C . MET A 1 244 ? -6.439 14.445 -5.570 1.00 95.00 244 MET A C 1
ATOM 1984 O O . MET A 1 244 ? -6.543 14.071 -6.738 1.00 95.00 244 MET A O 1
ATOM 1988 N N . THR A 1 245 ? -5.402 15.132 -5.124 1.00 93.25 245 THR A N 1
ATOM 1989 C CA . THR A 1 245 ? -4.189 15.385 -5.898 1.00 93.25 245 THR A CA 1
ATOM 1990 C C . THR A 1 245 ? -3.543 14.064 -6.319 1.00 93.25 245 THR A C 1
ATOM 1992 O O . THR A 1 245 ? -3.358 13.155 -5.506 1.00 93.25 245 THR A O 1
ATOM 1995 N N . ASP A 1 246 ? -3.253 13.930 -7.610 1.00 89.06 246 ASP A N 1
ATOM 1996 C CA . ASP A 1 246 ? -2.738 12.702 -8.200 1.00 89.06 246 ASP A CA 1
ATOM 1997 C C . ASP A 1 246 ? -1.205 12.594 -8.109 1.00 89.06 246 ASP A C 1
ATOM 1999 O O . ASP A 1 246 ? -0.512 13.429 -7.521 1.00 89.06 246 ASP A O 1
ATOM 2003 N N . ILE A 1 247 ? -0.652 11.529 -8.692 1.00 89.38 247 ILE A N 1
ATOM 2004 C CA . ILE A 1 247 ? 0.793 11.276 -8.695 1.00 89.38 247 ILE A CA 1
ATOM 2005 C C . ILE A 1 247 ? 1.610 12.331 -9.462 1.00 89.38 247 ILE A C 1
ATOM 2007 O O . ILE A 1 247 ? 2.786 12.542 -9.156 1.00 89.38 247 ILE A O 1
ATOM 2011 N N . LEU A 1 248 ? 0.998 13.019 -10.428 1.00 90.38 248 LEU A N 1
ATOM 2012 C CA . LEU A 1 248 ? 1.600 14.134 -11.159 1.00 90.38 248 LEU A CA 1
ATOM 2013 C C . LEU A 1 248 ? 1.495 15.453 -10.386 1.00 90.38 248 LEU A C 1
ATOM 2015 O O . LEU A 1 248 ? 1.975 16.475 -10.869 1.00 90.38 248 LEU A O 1
ATOM 2019 N N . GLN A 1 249 ? 0.910 15.429 -9.184 1.00 89.38 249 GLN A N 1
ATOM 2020 C CA . GLN A 1 249 ? 0.569 16.607 -8.388 1.00 89.38 249 GLN A CA 1
ATOM 2021 C C . GLN A 1 249 ? -0.464 17.505 -9.077 1.00 89.38 249 GLN A C 1
ATOM 2023 O O . GLN A 1 249 ? -0.520 18.711 -8.838 1.00 89.38 249 GLN A O 1
ATOM 2028 N N . LEU A 1 250 ? -1.299 16.907 -9.928 1.00 90.19 250 LEU A N 1
ATOM 2029 C CA . LEU A 1 250 ? -2.425 17.571 -10.561 1.00 90.19 250 LEU A CA 1
ATOM 2030 C C . LEU A 1 250 ? -3.707 17.210 -9.820 1.00 90.19 250 LEU A C 1
ATOM 2032 O O . LEU A 1 250 ? -3.859 16.123 -9.262 1.00 90.19 250 LEU A O 1
ATOM 2036 N N . ARG A 1 251 ? -4.667 18.131 -9.812 1.00 87.62 251 ARG A N 1
ATOM 2037 C CA . ARG A 1 251 ? -5.972 17.875 -9.208 1.00 87.62 251 ARG A CA 1
ATOM 2038 C C . ARG A 1 251 ? -6.723 16.820 -10.029 1.00 87.62 251 ARG A C 1
ATOM 2040 O O . ARG A 1 251 ? -7.039 17.069 -11.191 1.00 87.62 251 ARG A O 1
ATOM 2047 N N . ASP A 1 252 ? -7.068 15.682 -9.420 1.00 88.50 252 ASP A N 1
ATOM 2048 C CA . ASP A 1 252 ? -7.972 14.716 -10.058 1.00 88.50 252 ASP A CA 1
ATOM 2049 C C . ASP A 1 252 ? -9.389 15.305 -10.168 1.00 88.50 252 ASP A C 1
ATOM 2051 O O . ASP A 1 252 ? -9.824 16.145 -9.370 1.00 88.50 252 ASP A O 1
ATOM 2055 N N . ARG A 1 253 ? -10.137 14.844 -11.169 1.00 93.19 253 ARG A N 1
ATOM 2056 C CA . ARG A 1 253 ? -11.550 15.197 -11.323 1.00 93.19 253 ARG A CA 1
ATOM 2057 C C . ARG A 1 253 ? -12.382 14.588 -10.198 1.00 93.19 253 ARG A C 1
ATOM 2059 O O . ARG A 1 253 ? -12.046 13.541 -9.655 1.00 93.19 253 ARG A O 1
ATOM 2066 N N . LYS A 1 254 ? -13.519 15.221 -9.921 1.00 96.19 254 LYS A N 1
ATOM 2067 C CA . LYS A 1 254 ? -14.546 14.719 -9.006 1.00 96.19 254 LYS A CA 1
ATOM 2068 C C . LYS A 1 254 ? -15.093 13.372 -9.492 1.00 96.19 254 LYS A C 1
ATOM 2070 O O . LYS A 1 254 ? -15.426 13.235 -10.671 1.00 96.19 254 LYS A O 1
ATOM 2075 N N . ARG A 1 255 ? -15.168 12.381 -8.600 1.00 95.62 255 ARG A N 1
ATOM 2076 C CA . ARG A 1 255 ? -15.621 11.015 -8.902 1.00 95.62 255 ARG A CA 1
ATOM 2077 C C . ARG A 1 255 ? -16.649 10.569 -7.887 1.00 95.62 255 ARG A C 1
ATOM 2079 O O . ARG A 1 255 ? -16.395 10.660 -6.695 1.00 95.62 255 ARG A O 1
ATOM 2086 N N . ARG A 1 256 ? -17.741 9.984 -8.369 1.00 97.38 256 ARG A N 1
ATOM 2087 C CA . ARG A 1 256 ? -18.682 9.262 -7.517 1.00 97.38 256 ARG A CA 1
ATOM 2088 C C . ARG A 1 256 ? -18.139 7.858 -7.265 1.00 97.38 256 ARG A C 1
ATOM 2090 O O . ARG A 1 256 ? -17.838 7.140 -8.220 1.00 97.38 256 ARG A O 1
ATOM 2097 N N . GLN A 1 257 ? -17.950 7.495 -6.005 1.00 98.06 257 GLN A N 1
ATOM 2098 C CA . GLN A 1 257 ? -17.301 6.256 -5.571 1.00 98.06 257 GLN A CA 1
ATOM 2099 C C . GLN A 1 257 ? -18.086 5.624 -4.409 1.00 98.06 257 GLN A C 1
ATOM 2101 O O . GLN A 1 257 ? -18.827 6.337 -3.727 1.00 98.06 257 GLN A O 1
ATOM 2106 N N . PRO A 1 258 ? -18.008 4.294 -4.220 1.00 98.38 258 PRO A N 1
ATOM 2107 C CA . PRO A 1 258 ? -18.785 3.621 -3.188 1.00 98.38 258 PRO A CA 1
ATOM 2108 C C . PRO A 1 258 ? -18.310 3.995 -1.784 1.00 98.38 258 PRO A C 1
ATOM 2110 O O . PRO A 1 258 ? -17.145 4.348 -1.569 1.00 98.38 258 PRO A O 1
ATOM 2113 N N . LEU A 1 259 ? -19.231 3.902 -0.828 1.00 98.44 259 LEU A N 1
ATOM 2114 C CA . LEU A 1 259 ? -18.914 4.083 0.582 1.00 98.44 259 LEU A CA 1
ATOM 2115 C C . LEU A 1 259 ? -18.287 2.819 1.173 1.00 98.44 259 LEU A C 1
ATOM 2117 O O . LEU A 1 259 ? -18.720 1.707 0.889 1.00 98.44 259 LEU A O 1
ATOM 2121 N N . PHE A 1 260 ? -17.298 3.011 2.035 1.00 98.44 260 PHE A N 1
ATOM 2122 C CA . PHE A 1 260 ? -16.790 2.026 2.977 1.00 98.44 260 PHE A CA 1
ATOM 2123 C C . PHE A 1 260 ? -17.372 2.338 4.358 1.00 98.44 260 PHE A C 1
ATOM 2125 O O . PHE A 1 260 ? -17.057 3.366 4.951 1.00 98.44 260 PHE A O 1
ATOM 2132 N N . GLU A 1 261 ? -18.245 1.473 4.851 1.00 97.75 261 GLU A N 1
ATOM 2133 C CA . GLU A 1 261 ? -18.838 1.550 6.184 1.00 97.75 261 GLU A CA 1
ATOM 2134 C C . GLU A 1 261 ? -17.909 0.856 7.181 1.00 97.75 261 GLU A C 1
ATOM 2136 O O . GLU A 1 261 ? -17.570 -0.314 6.994 1.00 97.75 261 GLU A O 1
ATOM 2141 N N . ILE A 1 262 ? -17.457 1.593 8.199 1.00 97.19 262 ILE A N 1
ATOM 2142 C CA . ILE A 1 262 ? -16.488 1.109 9.186 1.00 97.19 262 ILE A CA 1
ATOM 2143 C C . ILE A 1 262 ? -17.256 0.493 10.354 1.00 97.19 262 ILE A C 1
ATOM 2145 O O . ILE A 1 262 ? -17.968 1.195 11.063 1.00 97.19 262 ILE A O 1
ATOM 2149 N N . GLU A 1 263 ? -17.077 -0.802 10.595 1.00 96.12 263 GLU A N 1
ATOM 2150 C CA . GLU A 1 263 ? -17.673 -1.474 11.756 1.00 96.12 263 GLU A CA 1
ATOM 2151 C C . GLU A 1 263 ? -16.755 -1.425 12.972 1.00 96.12 263 GLU A C 1
ATOM 2153 O O . GLU A 1 263 ? -17.191 -1.226 14.107 1.00 96.12 263 GLU A O 1
ATOM 2158 N N . GLU A 1 264 ? -15.461 -1.641 12.746 1.00 96.06 264 GLU A N 1
ATOM 2159 C CA . GLU A 1 264 ? -14.501 -1.732 13.830 1.00 96.06 264 GLU A CA 1
ATOM 2160 C C . GLU A 1 264 ? -13.106 -1.298 13.387 1.00 96.06 264 GLU A C 1
ATOM 2162 O O . GLU A 1 264 ? -12.637 -1.648 12.305 1.00 96.06 264 GLU A O 1
ATOM 2167 N N . ILE A 1 265 ? -12.415 -0.570 14.267 1.00 97.56 265 ILE A N 1
ATOM 2168 C CA . ILE A 1 265 ? -10.998 -0.247 14.122 1.00 97.56 265 ILE A CA 1
ATOM 2169 C C . ILE A 1 265 ? -10.255 -0.901 15.282 1.00 97.56 265 ILE A C 1
ATOM 2171 O O . ILE A 1 265 ? -10.564 -0.653 16.453 1.00 97.56 265 ILE A O 1
ATOM 2175 N N . ARG A 1 266 ? -9.261 -1.728 14.962 1.00 97.50 266 ARG A N 1
ATOM 2176 C CA . ARG A 1 266 ? -8.382 -2.361 15.947 1.00 97.50 266 ARG A CA 1
ATOM 2177 C C . ARG A 1 266 ? -6.925 -2.100 15.612 1.00 97.50 266 ARG A C 1
ATOM 2179 O O . ARG A 1 266 ? -6.574 -1.892 14.457 1.00 97.50 266 ARG A O 1
ATOM 2186 N N . GLY A 1 267 ? -6.072 -2.124 16.622 1.00 97.44 267 GLY A N 1
ATOM 2187 C CA . GLY A 1 267 ? -4.632 -2.019 16.463 1.00 97.44 267 GLY A CA 1
ATOM 2188 C C . GLY A 1 267 ? -3.885 -2.908 17.441 1.00 97.44 267 GLY A C 1
ATOM 2189 O O . GLY A 1 267 ? -4.464 -3.489 18.364 1.00 97.44 267 GLY A O 1
ATOM 2190 N N . VAL A 1 268 ? -2.575 -2.985 17.247 1.00 96.44 268 VAL A N 1
ATOM 2191 C CA . VAL A 1 268 ? -1.658 -3.459 18.289 1.00 96.44 268 VAL A CA 1
ATOM 2192 C C . VAL A 1 268 ? -1.655 -2.490 19.482 1.00 96.44 268 VAL A C 1
ATOM 2194 O O . VAL A 1 268 ? -2.276 -1.428 19.438 1.00 96.44 268 VAL A O 1
ATOM 2197 N N . GLU A 1 269 ? -0.971 -2.838 20.574 1.00 93.06 269 GLU A N 1
ATOM 2198 C CA . GLU A 1 269 ? -0.970 -2.025 21.805 1.00 93.06 269 GLU A CA 1
ATOM 2199 C C . GLU A 1 269 ? -0.486 -0.584 21.567 1.00 93.06 269 GLU A C 1
ATOM 2201 O O . GLU A 1 269 ? -1.134 0.388 21.966 1.00 93.06 269 GLU A O 1
ATOM 2206 N N . ASN A 1 270 ? 0.631 -0.438 20.851 1.00 93.62 270 ASN A N 1
ATOM 2207 C CA . ASN A 1 270 ? 1.270 0.843 20.559 1.00 93.62 270 ASN A CA 1
ATOM 2208 C C . ASN A 1 270 ? 1.451 1.008 19.048 1.00 93.62 270 ASN A C 1
ATOM 2210 O O . ASN A 1 270 ? 2.577 0.901 18.569 1.00 93.62 270 ASN A O 1
ATOM 2214 N N . PRO A 1 271 ? 0.360 1.228 18.295 1.00 96.44 271 PRO A N 1
ATOM 2215 C CA . PRO A 1 271 ? 0.428 1.175 16.850 1.00 96.44 271 PRO A CA 1
ATOM 2216 C C . PRO A 1 271 ? 1.191 2.372 16.277 1.00 96.44 271 PRO A C 1
ATOM 2218 O O . PRO A 1 271 ? 1.208 3.459 16.866 1.00 96.44 271 PRO A O 1
ATOM 2221 N N . LEU A 1 272 ? 1.759 2.191 15.090 1.00 97.44 272 LEU A N 1
ATOM 2222 C CA . LEU A 1 272 ? 2.184 3.273 14.205 1.00 97.44 272 LEU A CA 1
ATOM 2223 C C . LEU A 1 272 ? 1.146 3.491 13.098 1.00 97.44 272 LEU A C 1
ATOM 2225 O O . LEU A 1 272 ? 0.678 2.553 12.459 1.00 97.44 272 LEU A O 1
ATOM 2229 N N . PHE A 1 273 ? 0.800 4.747 12.832 1.00 98.00 273 PHE A N 1
ATOM 2230 C CA . PHE A 1 273 ? -0.078 5.114 11.728 1.00 98.00 273 PHE A CA 1
ATOM 2231 C C . PHE A 1 273 ? 0.761 5.508 10.509 1.00 98.00 273 PHE A C 1
ATOM 2233 O O . PHE A 1 273 ? 1.409 6.556 10.493 1.00 98.00 273 PHE A O 1
ATOM 2240 N N . GLN A 1 274 ? 0.779 4.653 9.489 1.00 98.25 274 GLN A N 1
ATOM 2241 C CA . GLN A 1 274 ? 1.565 4.913 8.289 1.00 98.25 274 GLN A CA 1
ATOM 2242 C C . GLN A 1 274 ? 0.882 5.953 7.397 1.00 98.25 274 GLN A C 1
ATOM 2244 O O . GLN A 1 274 ? -0.289 5.807 7.055 1.00 98.25 274 GLN A O 1
ATOM 2249 N N . VAL A 1 275 ? 1.625 6.962 6.961 1.00 97.56 275 VAL A N 1
ATOM 2250 C CA . VAL A 1 275 ? 1.188 8.009 6.031 1.00 97.56 275 VAL A CA 1
ATOM 2251 C C . VAL A 1 275 ? 2.147 8.096 4.855 1.00 97.56 275 VAL A C 1
ATOM 2253 O O . VAL A 1 275 ? 3.343 7.861 4.995 1.00 97.56 275 VAL A O 1
ATOM 2256 N N . LEU A 1 276 ? 1.610 8.459 3.697 1.00 95.94 276 LEU A N 1
ATOM 2257 C CA . LEU A 1 276 ? 2.366 8.615 2.461 1.00 95.94 276 LEU A CA 1
ATOM 2258 C C . LEU A 1 276 ? 1.882 9.872 1.747 1.00 95.94 276 LEU A C 1
ATOM 2260 O O . LEU A 1 276 ? 0.676 10.058 1.565 1.00 95.94 276 LEU A O 1
ATOM 2264 N N . LEU A 1 277 ? 2.830 10.728 1.357 1.00 96.81 277 LEU A N 1
ATOM 2265 C CA . LEU A 1 277 ? 2.552 11.995 0.686 1.00 96.81 277 LEU A CA 1
ATOM 2266 C C . LEU A 1 277 ? 2.184 11.744 -0.789 1.00 96.81 277 LEU A C 1
ATOM 2268 O O . LEU A 1 277 ? 3.025 11.259 -1.553 1.00 96.81 277 LEU A O 1
ATOM 2272 N N . PRO A 1 278 ? 0.962 12.076 -1.232 1.00 95.25 278 PRO A N 1
ATOM 2273 C CA . PRO A 1 278 ? 0.557 11.923 -2.630 1.00 95.25 278 PRO A CA 1
ATOM 2274 C C . PRO A 1 278 ? 1.462 12.758 -3.542 1.00 95.25 278 PRO A C 1
ATOM 2276 O O . PRO A 1 278 ? 1.871 13.846 -3.162 1.00 95.25 278 PRO A O 1
ATOM 2279 N N . GLY A 1 279 ? 1.861 12.246 -4.711 1.00 93.31 279 GLY A N 1
ATOM 2280 C CA . GLY A 1 279 ? 2.867 12.895 -5.561 1.00 93.31 279 GLY A CA 1
ATOM 2281 C C . GLY A 1 279 ? 4.281 13.015 -4.957 1.00 93.31 279 GLY A C 1
ATOM 2282 O O . GLY A 1 279 ? 5.182 13.528 -5.626 1.00 93.31 279 GLY A O 1
ATOM 2283 N N . GLY A 1 280 ? 4.505 12.551 -3.723 1.00 94.56 280 GLY A N 1
ATOM 2284 C CA . GLY A 1 280 ? 5.823 12.408 -3.104 1.00 94.56 280 GLY A CA 1
ATOM 2285 C C . GLY A 1 280 ? 6.640 11.269 -3.714 1.00 94.56 280 GLY A C 1
ATOM 2286 O O . GLY A 1 280 ? 6.126 10.425 -4.446 1.00 94.56 280 GLY A O 1
ATOM 2287 N N . GLN A 1 281 ? 7.933 11.237 -3.420 1.00 93.50 281 GLN A N 1
ATOM 2288 C CA . GLN A 1 281 ? 8.876 10.238 -3.905 1.00 93.50 281 GLN A CA 1
ATOM 2289 C C . GLN A 1 281 ? 8.512 8.828 -3.438 1.00 93.50 281 GLN A C 1
ATOM 2291 O O . GLN A 1 281 ? 8.619 7.893 -4.227 1.00 93.50 281 GLN A O 1
ATOM 2296 N N . GLU A 1 282 ? 8.035 8.673 -2.199 1.00 95.06 282 GLU A N 1
ATOM 2297 C CA . GLU A 1 282 ? 7.553 7.383 -1.698 1.00 95.06 282 GLU A CA 1
ATOM 2298 C C . GLU A 1 282 ? 6.405 6.843 -2.564 1.00 95.06 282 GLU A C 1
ATOM 2300 O O . GLU A 1 282 ? 6.458 5.700 -3.011 1.00 95.06 282 GLU A O 1
ATOM 2305 N N . HIS A 1 283 ? 5.420 7.690 -2.892 1.00 95.38 283 HIS A N 1
ATOM 2306 C CA . HIS A 1 283 ? 4.320 7.332 -3.792 1.00 95.38 283 HIS A CA 1
ATOM 2307 C C . HIS A 1 283 ? 4.841 6.895 -5.167 1.00 95.38 283 HIS A C 1
ATOM 2309 O O . HIS A 1 283 ? 4.440 5.854 -5.684 1.00 95.38 283 HIS A O 1
ATOM 2315 N N . LYS A 1 284 ? 5.768 7.662 -5.751 1.00 94.69 284 LYS A N 1
ATOM 2316 C CA . LYS A 1 284 ? 6.344 7.358 -7.070 1.00 94.69 284 LYS A CA 1
ATOM 2317 C C . LYS A 1 284 ? 7.104 6.038 -7.072 1.00 94.69 284 LYS A C 1
ATOM 2319 O O . LYS A 1 284 ? 6.946 5.247 -7.996 1.00 94.69 284 LYS A O 1
ATOM 2324 N N . ASN A 1 285 ? 7.878 5.771 -6.024 1.00 94.56 285 ASN A N 1
ATOM 2325 C CA . ASN A 1 285 ? 8.603 4.515 -5.873 1.00 94.56 285 ASN A CA 1
ATOM 2326 C C . ASN A 1 285 ? 7.638 3.337 -5.739 1.00 94.56 285 ASN A C 1
ATOM 2328 O O . ASN A 1 285 ? 7.789 2.353 -6.459 1.00 94.56 285 ASN A O 1
ATOM 2332 N N . LEU A 1 286 ? 6.628 3.454 -4.870 1.00 93.38 286 LEU A N 1
ATOM 2333 C CA . LEU A 1 286 ? 5.657 2.386 -4.632 1.00 93.38 286 LEU A CA 1
ATOM 2334 C C . LEU A 1 286 ? 4.752 2.129 -5.838 1.00 93.38 286 LEU A C 1
ATOM 2336 O O . LEU A 1 286 ? 4.268 1.020 -6.008 1.00 93.38 286 LEU A O 1
ATOM 2340 N N . MET A 1 287 ? 4.528 3.124 -6.694 1.00 91.88 287 MET A N 1
ATOM 2341 C CA . MET A 1 287 ? 3.754 2.933 -7.917 1.00 91.88 287 MET A CA 1
ATOM 2342 C C . MET A 1 287 ? 4.613 2.404 -9.074 1.00 91.88 287 MET A C 1
ATOM 2344 O O . MET A 1 287 ? 4.171 1.521 -9.807 1.00 91.88 287 MET A O 1
ATOM 2348 N N . GLY A 1 288 ? 5.822 2.942 -9.254 1.00 93.31 288 GLY A N 1
ATOM 2349 C CA . GLY A 1 288 ? 6.676 2.657 -10.405 1.00 93.31 288 GLY A CA 1
ATOM 2350 C C . GLY A 1 288 ? 7.503 1.379 -10.274 1.00 93.31 288 GLY A C 1
ATOM 2351 O O . GLY A 1 288 ? 7.481 0.536 -11.170 1.00 93.31 288 GLY A O 1
ATOM 2352 N N . ILE A 1 289 ? 8.219 1.201 -9.157 1.00 94.69 289 ILE A N 1
ATOM 2353 C CA . ILE A 1 289 ? 9.156 0.076 -8.977 1.00 94.69 289 ILE A CA 1
ATOM 2354 C C . ILE A 1 289 ? 8.453 -1.284 -9.112 1.00 94.69 289 ILE A C 1
ATOM 2356 O O . ILE A 1 289 ? 8.966 -2.117 -9.859 1.00 94.69 289 ILE A O 1
ATOM 2360 N N . PRO A 1 290 ? 7.268 -1.518 -8.511 1.00 94.25 290 PRO A N 1
ATOM 2361 C CA . PRO A 1 290 ? 6.559 -2.794 -8.647 1.00 94.25 290 PRO A CA 1
ATOM 2362 C C . PRO A 1 290 ? 6.095 -3.140 -10.070 1.00 94.25 290 PRO A C 1
ATOM 2364 O O . PRO A 1 290 ? 5.620 -4.249 -10.305 1.00 94.25 290 PRO A O 1
ATOM 2367 N N . VAL A 1 291 ? 6.202 -2.212 -11.027 1.00 91.44 291 VAL A N 1
ATOM 2368 C CA . VAL A 1 291 ? 5.845 -2.434 -12.438 1.00 91.44 291 VAL A CA 1
ATOM 2369 C C . VAL A 1 291 ? 7.058 -2.770 -13.304 1.00 91.44 291 VAL A C 1
ATOM 2371 O O . VAL A 1 291 ? 6.894 -3.415 -14.340 1.00 91.44 291 VAL A O 1
ATOM 2374 N N . LEU A 1 292 ? 8.272 -2.432 -12.857 1.00 92.75 292 LEU A N 1
ATOM 2375 C CA . LEU A 1 292 ? 9.512 -2.752 -13.570 1.00 92.75 292 LEU A CA 1
ATOM 2376 C C . LEU A 1 292 ? 9.670 -4.248 -13.899 1.00 92.75 292 LEU A C 1
ATOM 2378 O O . LEU A 1 292 ? 10.051 -4.523 -15.034 1.00 92.75 292 LEU A O 1
ATOM 2382 N N . PRO A 1 293 ? 9.330 -5.212 -13.015 1.00 92.12 293 PRO A N 1
ATOM 2383 C CA . PRO A 1 293 ? 9.434 -6.641 -13.329 1.00 92.12 293 PRO A CA 1
ATOM 2384 C C . PRO A 1 293 ? 8.616 -7.059 -14.546 1.00 92.12 293 PRO A C 1
ATOM 2386 O O . PRO A 1 293 ? 9.060 -7.864 -15.355 1.00 92.12 293 PRO A O 1
ATOM 2389 N N . LYS A 1 294 ? 7.421 -6.480 -14.720 1.00 91.44 294 LYS A N 1
ATOM 2390 C CA . LYS A 1 294 ? 6.561 -6.799 -15.863 1.00 91.44 294 LYS A CA 1
ATOM 2391 C C . LYS A 1 294 ? 7.187 -6.326 -17.173 1.00 91.44 294 LYS A C 1
ATOM 2393 O O . LYS A 1 294 ? 7.184 -7.068 -18.147 1.00 91.44 294 LYS A O 1
ATOM 2398 N N . ILE A 1 295 ? 7.727 -5.106 -17.173 1.00 93.88 295 ILE A N 1
ATOM 2399 C CA . ILE A 1 295 ? 8.427 -4.527 -18.328 1.00 93.88 295 ILE A CA 1
ATOM 2400 C C . ILE A 1 295 ? 9.682 -5.350 -18.638 1.00 93.88 295 ILE A C 1
ATOM 2402 O O . ILE A 1 295 ? 9.911 -5.726 -19.782 1.00 93.88 295 ILE A O 1
ATOM 2406 N N . TRP A 1 296 ? 10.470 -5.661 -17.607 1.00 93.62 296 TRP A N 1
ATOM 2407 C CA . TRP A 1 296 ? 11.684 -6.462 -17.717 1.00 93.62 296 TRP A CA 1
ATOM 2408 C C . TRP A 1 296 ? 11.403 -7.843 -18.312 1.00 93.62 296 TRP A C 1
ATOM 2410 O O . TRP A 1 296 ? 11.994 -8.197 -19.327 1.00 93.62 296 TRP A O 1
ATOM 2420 N N . ASN A 1 297 ? 10.460 -8.589 -17.732 1.00 92.62 297 ASN A N 1
ATOM 2421 C CA . ASN A 1 297 ? 10.119 -9.937 -18.180 1.00 92.62 297 ASN A CA 1
ATOM 2422 C C . ASN A 1 297 ? 9.585 -9.950 -19.614 1.00 92.62 297 ASN A C 1
ATOM 2424 O O . ASN A 1 297 ? 9.968 -10.821 -20.389 1.00 92.62 297 ASN A O 1
ATOM 2428 N N . GLU A 1 298 ? 8.748 -8.981 -19.994 1.00 94.81 298 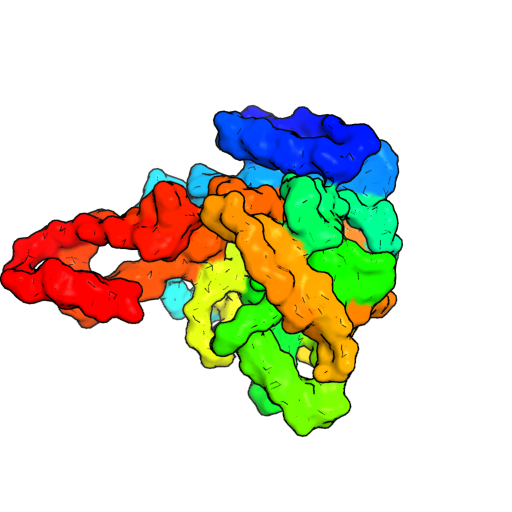GLU A N 1
ATOM 2429 C CA . GLU A 1 298 ? 8.254 -8.898 -21.370 1.00 94.81 298 GLU A CA 1
ATOM 2430 C C . GLU A 1 298 ? 9.395 -8.645 -22.366 1.00 94.81 298 GLU A C 1
ATOM 2432 O O . GLU A 1 298 ? 9.493 -9.335 -23.375 1.00 94.81 298 GLU A O 1
ATOM 2437 N N . LEU A 1 299 ? 10.319 -7.729 -22.066 1.00 95.06 299 LEU A N 1
ATOM 2438 C CA . LEU A 1 299 ? 11.476 -7.478 -22.931 1.00 95.06 299 LEU A CA 1
ATOM 2439 C C . LEU A 1 299 ? 12.401 -8.702 -23.039 1.00 95.06 299 LEU A C 1
ATOM 2441 O O . LEU A 1 299 ? 12.843 -9.038 -24.140 1.00 95.06 299 LEU A O 1
ATOM 2445 N N . GLN A 1 300 ? 12.643 -9.403 -21.928 1.00 93.12 300 GLN A N 1
ATOM 2446 C CA . GLN A 1 300 ? 13.417 -10.649 -21.922 1.00 93.12 300 GLN A CA 1
ATOM 2447 C C . GLN A 1 300 ? 12.742 -11.741 -22.769 1.00 93.12 300 GLN A C 1
ATOM 2449 O O . GLN A 1 300 ? 13.414 -12.394 -23.567 1.00 93.12 300 GLN A O 1
ATOM 2454 N N . ASN A 1 301 ? 11.415 -11.891 -22.681 1.00 94.38 301 ASN A N 1
ATOM 2455 C CA . ASN A 1 301 ? 10.654 -12.860 -23.482 1.00 94.38 301 ASN A CA 1
ATOM 2456 C C . ASN A 1 301 ? 10.775 -12.612 -24.996 1.00 94.38 301 ASN A C 1
ATOM 2458 O O . ASN A 1 301 ? 10.717 -13.553 -25.785 1.00 94.38 301 ASN A O 1
ATOM 2462 N N . GLN A 1 302 ? 10.978 -11.360 -25.409 1.00 95.75 302 GLN A N 1
ATOM 2463 C CA . GLN A 1 302 ? 11.180 -10.969 -26.811 1.00 95.75 302 GLN A CA 1
ATOM 2464 C C . GLN A 1 302 ? 12.655 -11.051 -27.256 1.00 95.75 302 GLN A C 1
ATOM 2466 O O . GLN A 1 302 ? 13.010 -10.679 -28.385 1.00 95.75 302 GLN A O 1
ATOM 2471 N N . GLY A 1 303 ? 13.534 -11.524 -26.368 1.00 95.19 303 GLY A N 1
ATOM 2472 C CA . GLY A 1 303 ? 14.972 -11.621 -26.596 1.00 95.19 303 GLY A CA 1
ATOM 2473 C C . GLY A 1 303 ? 15.657 -10.260 -26.713 1.00 95.19 303 GLY A C 1
ATOM 2474 O O . GLY A 1 303 ? 16.625 -10.139 -27.459 1.00 95.19 303 GLY A O 1
ATOM 2475 N N . ILE A 1 304 ? 15.134 -9.222 -26.051 1.00 96.81 304 ILE A N 1
ATOM 2476 C CA . ILE A 1 304 ? 15.764 -7.898 -26.010 1.00 96.81 304 ILE A CA 1
ATOM 2477 C C . ILE A 1 304 ? 16.824 -7.876 -24.911 1.00 96.81 304 ILE A C 1
ATOM 2479 O O . ILE A 1 304 ? 16.531 -8.133 -23.742 1.00 96.81 304 ILE A O 1
ATOM 2483 N N . GLN A 1 305 ? 18.052 -7.511 -25.277 1.00 94.81 305 GLN A N 1
ATOM 2484 C CA . GLN A 1 305 ? 19.130 -7.331 -24.314 1.00 94.81 305 GLN A CA 1
ATOM 2485 C C . GLN A 1 305 ? 19.009 -5.963 -23.634 1.00 94.81 305 GLN A C 1
ATOM 2487 O O . GLN A 1 305 ? 19.405 -4.933 -24.179 1.00 94.81 305 GLN A O 1
ATOM 2492 N N . VAL A 1 306 ? 18.418 -5.959 -22.439 1.00 94.62 306 VAL A N 1
ATOM 2493 C CA . VAL A 1 306 ? 18.187 -4.748 -21.645 1.00 94.62 306 VAL A CA 1
ATOM 2494 C C . VAL A 1 306 ? 19.383 -4.450 -20.740 1.00 94.62 306 VAL A C 1
ATOM 2496 O O . VAL A 1 306 ? 19.745 -5.250 -19.872 1.00 94.62 306 VAL A O 1
ATOM 2499 N N . GLU A 1 307 ? 19.937 -3.251 -20.898 1.00 93.44 307 GLU A N 1
ATOM 2500 C CA . GLU A 1 307 ? 20.974 -2.696 -20.025 1.00 93.44 307 GLU A CA 1
ATOM 2501 C C . GLU A 1 307 ? 20.357 -2.005 -18.809 1.00 93.44 307 GLU A C 1
ATOM 2503 O O . GLU A 1 307 ? 20.767 -2.244 -17.671 1.00 93.44 307 GLU A O 1
ATOM 2508 N N . ASP A 1 308 ? 19.328 -1.179 -19.033 1.00 93.12 308 ASP A N 1
ATOM 2509 C CA . ASP A 1 308 ? 18.647 -0.470 -17.956 1.00 93.12 308 ASP A CA 1
ATOM 2510 C C . ASP A 1 308 ? 17.191 -0.109 -18.285 1.00 93.12 308 ASP A C 1
ATOM 2512 O O . ASP A 1 308 ? 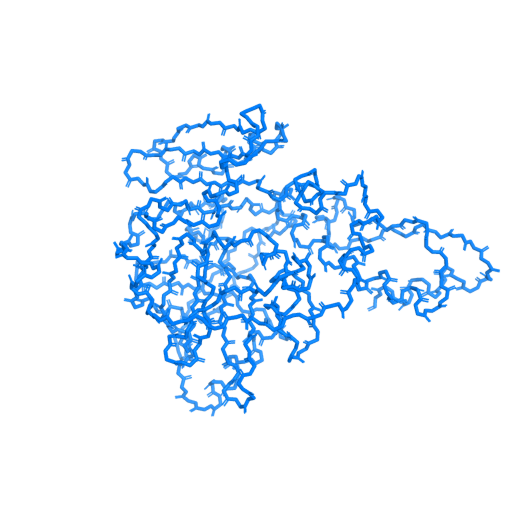16.829 0.129 -19.437 1.00 93.12 308 ASP A O 1
ATOM 2516 N N . ILE A 1 309 ? 16.359 -0.011 -17.245 1.00 94.25 309 ILE A N 1
ATOM 2517 C CA . ILE A 1 309 ? 14.978 0.482 -17.313 1.00 94.25 309 ILE A CA 1
ATOM 2518 C C . ILE A 1 309 ? 14.804 1.597 -16.284 1.00 94.25 309 ILE A C 1
ATOM 2520 O O . ILE A 1 309 ? 15.159 1.459 -15.107 1.00 94.25 309 ILE A O 1
ATOM 2524 N N . HIS A 1 310 ? 14.234 2.722 -16.705 1.00 92.31 310 HIS A N 1
ATOM 2525 C CA . HIS A 1 310 ? 13.981 3.849 -15.819 1.00 92.31 310 HIS A CA 1
ATOM 2526 C C . HIS A 1 310 ? 12.630 4.509 -16.091 1.00 92.31 310 HIS A C 1
ATOM 2528 O O . HIS A 1 310 ? 12.389 5.049 -17.168 1.00 92.31 310 HIS A O 1
ATOM 2534 N N . LEU A 1 311 ? 11.766 4.522 -15.075 1.00 92.88 311 LEU A N 1
ATOM 2535 C CA . LEU A 1 311 ? 10.558 5.340 -15.070 1.00 92.88 311 LEU A CA 1
ATOM 2536 C C . LEU A 1 311 ? 10.924 6.771 -14.675 1.00 92.88 311 LEU A C 1
ATOM 2538 O O . LEU A 1 311 ? 11.409 7.015 -13.570 1.00 92.88 311 LEU A O 1
ATOM 2542 N N . THR A 1 312 ? 10.714 7.720 -15.583 1.00 90.31 312 THR A N 1
ATOM 2543 C CA . THR A 1 312 ? 11.300 9.058 -15.438 1.00 90.31 312 THR A CA 1
ATOM 2544 C C . THR A 1 312 ? 10.564 9.906 -14.400 1.00 90.31 312 THR A C 1
ATOM 2546 O O . THR A 1 312 ? 9.328 9.961 -14.365 1.00 90.31 312 THR A O 1
ATOM 2549 N N . GLY A 1 313 ? 11.322 10.642 -13.582 1.00 85.56 313 GLY A N 1
ATOM 2550 C CA . GLY A 1 313 ? 10.768 11.491 -12.521 1.00 85.56 313 GLY A CA 1
ATOM 2551 C C . GLY A 1 313 ? 9.824 12.592 -13.021 1.00 85.56 313 GLY A C 1
ATOM 2552 O O . GLY A 1 313 ? 8.817 12.867 -12.367 1.00 85.56 313 GLY A O 1
ATOM 2553 N N . GLY A 1 314 ? 10.091 13.164 -14.203 1.00 84.56 314 GLY A N 1
ATOM 2554 C CA . GLY A 1 314 ? 9.240 14.192 -14.825 1.00 84.56 314 GLY A CA 1
ATOM 2555 C C . GLY A 1 314 ? 7.830 13.701 -15.175 1.00 84.56 314 GLY A C 1
ATOM 2556 O O . GLY A 1 314 ? 6.902 14.495 -15.254 1.00 84.56 314 GLY A O 1
ATOM 2557 N N . SER A 1 315 ? 7.656 12.385 -15.305 1.00 87.50 315 SER A N 1
ATOM 2558 C CA . SER A 1 315 ? 6.377 11.724 -15.588 1.00 87.50 315 SER A CA 1
ATOM 2559 C C . SER A 1 315 ? 5.715 11.118 -14.339 1.00 87.50 315 SER A C 1
ATOM 2561 O O . SER A 1 315 ? 4.891 10.206 -14.435 1.00 87.50 315 SER A O 1
ATOM 2563 N N . GLY A 1 316 ? 6.143 11.562 -13.149 1.00 87.00 316 GLY A N 1
ATOM 2564 C CA . GLY A 1 316 ? 5.708 11.005 -11.867 1.00 87.00 316 GLY A CA 1
ATOM 2565 C C . GLY A 1 316 ? 6.270 9.612 -11.576 1.00 87.00 316 GLY A C 1
ATOM 2566 O O . GLY A 1 316 ? 5.709 8.907 -10.748 1.00 87.00 316 GLY A O 1
ATOM 2567 N N . GLY A 1 317 ? 7.343 9.186 -12.257 1.00 89.62 317 GLY A N 1
ATOM 2568 C CA . GLY A 1 317 ? 7.849 7.814 -12.147 1.00 89.62 317 GLY A CA 1
ATOM 2569 C C . GLY A 1 317 ? 6.837 6.775 -12.637 1.00 89.62 317 GLY A C 1
ATOM 2570 O O . GLY A 1 317 ? 6.829 5.652 -12.140 1.00 89.62 317 GLY A O 1
ATOM 2571 N N . TRP A 1 318 ? 5.958 7.167 -13.568 1.00 89.81 318 TRP A N 1
ATOM 2572 C CA . TRP A 1 318 ? 4.807 6.358 -13.954 1.00 89.81 318 TRP A CA 1
ATOM 2573 C C . TRP A 1 318 ? 4.515 6.357 -15.459 1.00 89.81 318 TRP A C 1
ATOM 2575 O O . TRP A 1 318 ? 4.331 5.287 -16.031 1.00 89.81 318 TRP A O 1
ATOM 2585 N N . LEU A 1 319 ? 4.456 7.526 -16.111 1.00 90.62 319 LEU A N 1
ATOM 2586 C CA . LEU A 1 319 ? 3.930 7.615 -17.484 1.00 90.62 319 LEU A CA 1
ATOM 2587 C C . LEU A 1 319 ? 4.981 7.445 -18.586 1.00 90.62 319 LEU A C 1
ATOM 2589 O O . LEU A 1 319 ? 4.635 7.016 -19.682 1.00 90.62 319 LEU A O 1
ATOM 2593 N N . HIS A 1 320 ? 6.243 7.787 -18.327 1.00 93.00 320 HIS A N 1
ATOM 2594 C CA . HIS A 1 320 ? 7.332 7.637 -19.290 1.00 93.00 320 HIS A CA 1
ATOM 2595 C C . HIS A 1 320 ? 8.358 6.640 -18.770 1.00 93.00 320 HIS A C 1
ATOM 2597 O O . HIS A 1 320 ? 8.853 6.774 -17.646 1.00 93.00 320 HIS A O 1
ATOM 2603 N N . VAL A 1 321 ? 8.753 5.719 -19.639 1.00 93.94 321 VAL A N 1
ATOM 2604 C CA . VAL A 1 321 ? 9.850 4.787 -19.408 1.00 93.94 321 VAL A CA 1
ATOM 2605 C C . VAL A 1 321 ? 10.937 5.004 -20.453 1.00 93.94 321 VAL A C 1
ATOM 2607 O O . VAL A 1 321 ? 10.656 5.158 -21.638 1.00 93.94 321 VAL A O 1
ATOM 2610 N N . ALA A 1 322 ? 12.181 5.041 -19.992 1.00 94.44 322 ALA A N 1
ATOM 2611 C CA . ALA A 1 322 ? 13.370 4.962 -20.821 1.00 94.44 322 ALA A CA 1
ATOM 2612 C C . ALA A 1 322 ? 13.958 3.555 -20.684 1.00 94.44 322 ALA A C 1
ATOM 2614 O O . ALA A 1 322 ? 14.114 3.059 -19.564 1.00 94.44 322 ALA A O 1
ATOM 2615 N N . VAL A 1 323 ? 14.272 2.928 -21.815 1.00 95.88 323 VAL A N 1
ATOM 2616 C CA . VAL A 1 323 ? 14.893 1.602 -21.874 1.00 95.88 323 VAL A CA 1
ATOM 2617 C C . VAL A 1 323 ? 16.210 1.734 -22.628 1.00 95.88 323 VAL A C 1
ATOM 2619 O O . VAL A 1 323 ? 16.222 2.176 -23.776 1.00 95.88 323 VAL A O 1
ATOM 2622 N N . ALA A 1 324 ? 17.310 1.378 -21.971 1.00 96.00 324 ALA A N 1
ATOM 2623 C CA . ALA A 1 324 ? 18.615 1.236 -22.601 1.00 96.00 324 ALA A CA 1
ATOM 2624 C C . ALA A 1 324 ? 18.793 -0.223 -23.032 1.00 96.00 324 ALA A C 1
ATOM 2626 O O . ALA A 1 324 ? 18.567 -1.132 -22.231 1.00 96.00 324 ALA A O 1
ATOM 2627 N N . ILE A 1 325 ? 19.179 -0.439 -24.290 1.00 96.50 325 ILE A N 1
ATOM 2628 C CA . ILE A 1 325 ? 19.350 -1.770 -24.880 1.00 96.50 325 ILE A CA 1
ATOM 2629 C C . ILE A 1 325 ? 20.709 -1.886 -25.565 1.00 96.50 325 ILE A C 1
ATOM 2631 O O . ILE A 1 325 ? 21.190 -0.913 -26.153 1.00 96.50 325 ILE A O 1
ATOM 2635 N N . GLU A 1 326 ? 21.281 -3.086 -25.556 1.00 96.81 326 GLU A N 1
ATOM 2636 C CA . GLU A 1 326 ? 22.305 -3.460 -26.528 1.00 96.81 326 GLU A CA 1
ATOM 2637 C C . GLU A 1 326 ? 21.594 -3.862 -27.827 1.00 96.81 326 GLU A C 1
ATOM 2639 O O . GLU A 1 326 ? 20.783 -4.789 -27.852 1.00 96.81 326 GLU A O 1
ATOM 2644 N N . LYS A 1 327 ? 21.836 -3.120 -28.914 1.00 95.88 327 LYS A N 1
ATOM 2645 C CA . LYS A 1 327 ? 21.186 -3.389 -30.201 1.00 95.88 327 LYS A CA 1
ATOM 2646 C C . LYS A 1 327 ? 21.870 -4.577 -30.884 1.00 95.88 327 LYS A C 1
ATOM 2648 O O . LYS A 1 327 ? 22.978 -4.425 -31.391 1.00 95.88 327 LYS A O 1
ATOM 2653 N N . LEU A 1 328 ? 21.169 -5.708 -30.980 1.00 95.69 328 LEU A N 1
ATOM 2654 C CA . LEU A 1 328 ? 21.643 -6.919 -31.662 1.00 95.69 328 LEU A CA 1
ATOM 2655 C C . LEU A 1 328 ? 20.992 -7.104 -33.042 1.00 95.69 328 LEU A C 1
ATOM 2657 O O . LEU A 1 328 ? 21.597 -7.663 -33.955 1.00 95.69 328 LEU A O 1
ATOM 2661 N N . ARG A 1 329 ? 19.752 -6.629 -33.207 1.00 96.81 329 ARG A N 1
ATOM 2662 C CA . ARG A 1 329 ? 18.950 -6.708 -34.438 1.00 96.81 329 ARG A CA 1
ATOM 2663 C C . ARG A 1 329 ? 18.420 -5.329 -34.815 1.00 96.81 329 ARG A C 1
ATOM 2665 O O . ARG A 1 329 ? 18.136 -4.488 -33.960 1.00 96.81 329 ARG A O 1
ATOM 2672 N N . ASP A 1 330 ? 18.176 -5.105 -36.104 1.00 96.88 330 ASP A N 1
ATOM 2673 C CA . ASP A 1 330 ? 17.582 -3.846 -36.576 1.00 96.88 330 ASP A CA 1
ATOM 2674 C C . ASP A 1 330 ? 16.177 -3.584 -36.024 1.00 96.88 330 ASP A C 1
ATOM 2676 O O . ASP A 1 330 ? 15.777 -2.431 -35.864 1.00 96.88 330 ASP A O 1
ATOM 2680 N N . THR A 1 331 ? 15.449 -4.640 -35.664 1.00 96.56 331 THR A N 1
ATOM 2681 C CA . THR A 1 331 ? 14.094 -4.551 -35.113 1.00 96.56 331 THR A CA 1
ATOM 2682 C C . THR A 1 331 ? 14.043 -4.243 -33.619 1.00 96.56 331 THR A C 1
ATOM 2684 O O . THR A 1 331 ? 12.973 -3.869 -33.144 1.00 96.56 331 THR A O 1
ATOM 2687 N N . ASP A 1 332 ? 15.147 -4.362 -32.872 1.00 96.69 332 ASP A N 1
ATOM 2688 C CA . ASP A 1 332 ? 15.118 -4.356 -31.399 1.00 96.69 332 ASP A CA 1
ATOM 2689 C C . ASP A 1 332 ? 14.528 -3.074 -30.812 1.00 96.69 332 ASP A C 1
ATOM 2691 O O . ASP A 1 332 ? 13.743 -3.135 -29.870 1.00 96.69 332 ASP A O 1
ATOM 2695 N N . GLY A 1 333 ? 14.827 -1.912 -31.400 1.00 96.12 333 GLY A N 1
ATOM 2696 C CA . GLY A 1 333 ? 14.235 -0.649 -30.954 1.00 96.12 333 GLY A CA 1
ATOM 2697 C C . GLY A 1 333 ? 12.710 -0.627 -31.115 1.00 96.12 333 GLY A C 1
ATOM 2698 O O . GLY A 1 333 ? 11.993 -0.211 -30.208 1.00 96.12 333 GLY A O 1
ATOM 2699 N N . LYS A 1 334 ? 12.193 -1.134 -32.243 1.00 96.38 334 LYS A N 1
ATOM 2700 C CA . LYS A 1 334 ? 10.747 -1.206 -32.498 1.00 96.38 334 LYS A CA 1
ATOM 2701 C C . LYS A 1 334 ? 10.074 -2.245 -31.604 1.00 96.38 334 LYS A C 1
ATOM 2703 O O . LYS A 1 334 ? 9.026 -1.949 -31.040 1.00 96.38 334 LYS A O 1
ATOM 2708 N N . THR A 1 335 ? 10.671 -3.427 -31.462 1.00 96.44 335 THR A N 1
ATOM 2709 C CA . THR A 1 335 ? 10.172 -4.477 -30.565 1.00 96.44 335 THR A CA 1
ATOM 2710 C C . THR A 1 335 ? 10.122 -3.967 -29.130 1.00 96.44 335 THR A C 1
ATOM 2712 O O . THR A 1 335 ? 9.081 -4.071 -28.500 1.00 96.44 335 THR A O 1
ATOM 2715 N N . THR A 1 336 ? 11.177 -3.295 -28.657 1.00 96.44 336 THR A N 1
ATOM 2716 C CA . THR A 1 336 ? 11.214 -2.691 -27.316 1.00 96.44 336 THR A CA 1
ATOM 2717 C C . THR A 1 336 ? 10.036 -1.743 -27.094 1.00 96.44 336 THR A C 1
ATOM 2719 O O . THR A 1 336 ? 9.345 -1.854 -26.089 1.00 96.44 336 THR A O 1
ATOM 2722 N N . ILE A 1 337 ? 9.760 -0.840 -28.042 1.00 95.44 337 ILE A N 1
ATOM 2723 C CA . ILE A 1 337 ? 8.625 0.090 -27.934 1.00 95.44 337 ILE A CA 1
ATOM 2724 C C . ILE A 1 337 ? 7.292 -0.670 -27.880 1.00 95.44 337 ILE A C 1
ATOM 2726 O O . ILE A 1 337 ? 6.453 -0.352 -27.044 1.00 95.44 337 ILE A O 1
ATOM 2730 N N . LEU A 1 338 ? 7.093 -1.671 -28.743 1.00 94.44 338 LEU A N 1
ATOM 2731 C CA . LEU A 1 338 ? 5.838 -2.432 -28.818 1.00 94.44 338 LEU A CA 1
ATOM 2732 C C . LEU A 1 338 ? 5.603 -3.360 -27.621 1.00 94.44 338 LEU A C 1
ATOM 2734 O O . LEU A 1 338 ? 4.464 -3.697 -27.344 1.00 94.44 338 LEU A O 1
ATOM 2738 N N . SER A 1 339 ? 6.660 -3.786 -26.938 1.00 92.56 339 SER A N 1
ATOM 2739 C CA . SER A 1 339 ? 6.590 -4.676 -25.774 1.00 92.56 339 SER A CA 1
ATOM 2740 C C . SER A 1 339 ? 6.252 -3.954 -24.473 1.00 92.56 339 SER A C 1
ATOM 2742 O O . SER A 1 339 ? 5.755 -4.552 -23.524 1.00 92.56 339 SER A O 1
ATOM 2744 N N . VAL A 1 340 ? 6.574 -2.666 -24.398 1.00 88.56 340 VAL A N 1
ATOM 2745 C CA . VAL A 1 340 ? 6.392 -1.855 -23.191 1.00 88.56 340 VAL A CA 1
ATOM 2746 C C . VAL A 1 340 ? 4.949 -1.356 -23.032 1.00 88.56 340 VAL A C 1
ATOM 2748 O O . VAL A 1 340 ? 4.508 -1.140 -21.898 1.00 88.56 340 VAL A O 1
ATOM 2751 N N . PHE A 1 341 ? 4.233 -1.159 -24.142 1.00 76.69 341 PHE A N 1
ATOM 2752 C CA . PHE A 1 341 ? 2.861 -0.639 -24.205 1.00 76.69 341 PHE A CA 1
ATOM 2753 C C . PHE A 1 341 ? 1.871 -1.739 -24.576 1.00 76.69 341 PHE A C 1
ATOM 2755 O O . PHE A 1 341 ? 0.753 -1.722 -24.006 1.00 76.69 341 PHE A O 1
#

pLDDT: mean 94.99, std 4.03, range [54.81, 98.5]

Foldseek 3Di:
DQAFQLRVVVVPDDPLQEDEEEDAALQCVLVQQVVSLVVNHWYWYDYPQAAIAIESCQDVVNLCVVLVHDDLVVLLVLLLDPFFDAADADDDDPCVLFVAFDAPVRHSFAQNDPLWPTGKDFQKFKWFAQPPPRFIATATWIWHDDRQKTFTDDDPPAQVNVSLVNCLVVVHWTKIKIFFAHNVLLLLLNLARDDHRDYSQGSSCRSVVHHQYFYDDPSTTHGSNTFKMWTFTFDSPAWDWGWGQALLSDTDDIDIGTMTGTDTMTGHPRGYGYDYRHNRSSNLSSNQSSCSNQLVVLLVVVVWAWPDKFQDVNVSNHDDIDTDTDDPDPCNVVSSVVSND